Protein AF-0000000086682827 (afdb_homodimer)

Radius of gyration: 21.27 Å; Cα contacts (8 Å, |Δi|>4): 493; chains: 2; bounding box: 61×60×39 Å

pLDDT: mean 93.48, std 8.14, range [39.53, 98.44]

Solvent-accessible surface area (backbone atoms only — not comparable to full-atom values): 19078 Å² total; per-residue (Å²): 112,81,60,56,56,49,46,44,38,52,27,35,36,47,42,22,25,67,62,29,71,85,56,57,40,55,66,51,27,12,57,66,53,72,45,60,84,60,55,42,45,73,77,27,82,40,73,65,52,43,50,51,47,34,54,52,49,51,46,53,54,50,50,53,49,52,40,57,69,39,70,73,46,80,36,57,34,34,60,48,42,16,47,42,52,27,51,50,44,52,34,37,58,52,87,36,27,43,62,42,38,28,52,54,50,48,39,62,44,17,52,72,35,67,83,49,31,62,58,50,50,53,50,47,48,55,53,49,52,54,52,36,52,38,35,42,50,25,48,32,89,50,34,69,63,52,42,56,51,50,52,20,26,50,47,18,50,44,51,50,38,40,24,53,71,53,97,78,71,67,57,33,69,61,40,26,52,51,38,38,59,68,38,58,53,78,132,114,81,61,56,56,50,45,44,38,52,27,38,38,49,41,22,24,66,62,32,70,86,55,58,39,56,64,52,27,12,58,68,52,72,46,59,84,59,55,42,46,73,76,27,84,40,73,65,53,43,51,50,48,35,55,51,49,51,48,51,52,51,50,53,48,52,41,56,71,39,69,75,45,80,35,57,34,34,60,48,42,16,47,43,53,27,52,50,44,51,35,38,60,53,85,37,26,43,62,42,38,28,54,54,50,48,39,60,45,16,52,70,35,68,83,47,30,62,57,48,50,55,51,47,49,55,53,49,54,54,52,36,51,37,35,42,49,26,50,32,90,51,33,70,62,52,42,56,50,51,52,19,25,50,49,18,51,45,50,50,39,41,23,54,71,51,98,79,71,67,57,35,69,61,40,27,52,50,37,35,54,69,39,63,48,76,132

Secondary structure (DSSP, 8-state):
-HHHHHHHHHHHHHHHHHH-GGG--HHHHHHHHT--TTHHHHH-SSHHHHHHHHHHHHHHHHHHHHHHHTTT----SHHHHHHHHHHHHHHHTTTTHHHHHHHHHHHHHHTT-GGGHHHHHHHHHHHHHHHHHHHHHTT-S-HHHHHHHHHHHHHHHHHHHHHS--TT---HHHHHHHHHHHHS---/-HHHHHHHHHHHHHHHHHH-GGG--HHHHHHHHT--TTHHHHH-SSHHHHHHHHHHHHHHHHHHHHHHHTTT----SHHHHHHHHHHHHHHHTTTTHHHHHHHHHHHHHHTT-GGGHHHHHHHHHHHHHHHHHHHHHTT-S-HHHHHHHHHHHHHHHHHHHHHS--TT---HHHHHHHHHHHHS---

Organism: NCBI:txid175570

InterPro domains:
  IPR001647 DNA-binding HTH domain, TetR-type [PF00440] (8-52)
  IPR001647 DNA-binding HTH domain, TetR-type [PS50977] (2-62)
  IPR009057 Homedomain-like superfamily [SSF46689] (3-75)
  IPR041583 Tetracyclin repressor-like, C-terminal, group 31 [PF17940] (77-184)

Sequence (374 aa):
MGNRREELLDAAISLLGDSGVRAVTHRAVDAAAGLPAGSTSNVFRSRDALFDGIVERVAARERAHWDTVSAGTPPTTPAELAWVLARVAHDATRTHRTLTLCRYSMLVEAARRPELRAQLMETGARINTWVMAWLRLAGSTDPERDMHLVANYYTGVVLHELAIPDPAFDPFPRLDALLTALIEERPMGNRREELLDAAISLLGDSGVRAVTHRAVDAAAGLPAGSTSNVFRSRDALFDGIVERVAARERAHWDTVSAGTPPTTPAELAWVLARVAHDATRTHRTLTLCRYSMLVEAARRPELRAQLMETGARINTWVMAWLRLAGSTDPERDMHLVANYYTGVVLHELAIPDPAFDPFPRLDALLTALIEERP

Nearest PDB structures (foldseek):
  8ke8-assembly1_A  TM=6.572E-01  e=8.304E-04  Pseudomonas aeruginosa PAO1
  2id6-assembly1_A-2  TM=6.820E-01  e=1.998E-03  Thermotoga maritima
  5d1r-assembly1_B  TM=6.503E-01  e=4.588E-03  Mycobacterium tuberculosis CDC1551
  2wv1-assembly1_A  TM=6.070E-01  e=5.270E-03  Bacillus cereus
  6ho6-assembly1_A  TM=6.696E-01  e=4.024E-02  Mycobacterium tuberculosis CDC1551

Structure (mmCIF, N/CA/C/O backbone):
data_AF-0000000086682827-model_v1
#
loop_
_entity.id
_entity.type
_entity.pdbx_description
1 polymer 'HTH tetR-type domain-containing protein'
#
loop_
_atom_site.group_PDB
_atom_site.id
_atom_site.type_symbol
_atom_site.label_atom_id
_atom_site.label_alt_id
_atom_site.label_comp_id
_atom_site.label_asym_id
_atom_site.label_entity_id
_atom_site.label_seq_id
_atom_site.pdbx_PDB_ins_code
_atom_site.Cartn_x
_atom_site.Cartn_y
_atom_site.Cartn_z
_atom_site.occupancy
_atom_site.B_iso_or_equiv
_atom_site.auth_seq_id
_atom_site.auth_comp_id
_atom_site.auth_asym_id
_atom_site.auth_atom_id
_atom_site.pdbx_PDB_model_num
ATOM 1 N N . MET A 1 1 ? 32.625 -11.953 -7.969 1 41.88 1 MET A N 1
ATOM 2 C CA . MET A 1 1 ? 31.688 -12.562 -7.039 1 41.88 1 MET A CA 1
ATOM 3 C C . MET A 1 1 ? 30.578 -11.578 -6.664 1 41.88 1 MET A C 1
ATOM 5 O O . MET A 1 1 ? 29.406 -11.938 -6.609 1 41.88 1 MET A O 1
ATOM 9 N N . GLY A 1 2 ? 30.859 -10.188 -6.199 1 58.44 2 GLY A N 1
ATOM 10 C CA . GLY A 1 2 ? 30.016 -9.039 -5.887 1 58.44 2 GLY A CA 1
ATOM 11 C C . GLY A 1 2 ? 29.078 -8.656 -7.02 1 58.44 2 GLY A C 1
ATOM 12 O O . GLY A 1 2 ? 27.891 -8.406 -6.793 1 58.44 2 GLY A O 1
ATOM 13 N N . ASN A 1 3 ? 29.359 -9.141 -8.195 1 86.06 3 ASN A N 1
ATOM 14 C CA . ASN A 1 3 ? 28.688 -8.758 -9.43 1 86.06 3 ASN A CA 1
ATOM 15 C C . ASN A 1 3 ? 27.578 -9.734 -9.797 1 86.06 3 ASN A C 1
ATOM 17 O O . ASN A 1 3 ? 26.453 -9.32 -10.078 1 86.06 3 ASN A O 1
ATOM 21 N N . ARG A 1 4 ? 27.922 -11.117 -9.414 1 92 4 ARG A N 1
ATOM 22 C CA . ARG A 1 4 ? 26.938 -12.133 -9.773 1 92 4 ARG A CA 1
ATOM 23 C C . ARG A 1 4 ? 25.734 -12.086 -8.844 1 92 4 ARG A C 1
ATOM 25 O O . ARG A 1 4 ? 24.594 -12.203 -9.297 1 92 4 ARG A O 1
ATOM 32 N N . ARG A 1 5 ? 26.062 -11.906 -7.578 1 95.75 5 ARG A N 1
ATOM 33 C CA . ARG A 1 5 ? 25.016 -11.828 -6.578 1 95.75 5 ARG A CA 1
ATOM 34 C C . ARG A 1 5 ? 24.047 -10.68 -6.887 1 95.75 5 ARG A C 1
ATOM 36 O O . ARG A 1 5 ? 22.828 -10.859 -6.855 1 95.75 5 ARG A O 1
ATOM 43 N N . GLU A 1 6 ? 24.641 -9.562 -7.195 1 96.25 6 GLU A N 1
ATOM 44 C CA . GLU A 1 6 ? 23.812 -8.391 -7.504 1 96.25 6 GLU A CA 1
ATOM 45 C C . GLU A 1 6 ? 23.031 -8.586 -8.797 1 96.25 6 GLU A C 1
ATOM 47 O O . GLU A 1 6 ? 21.891 -8.156 -8.906 1 96.25 6 GLU A O 1
ATOM 52 N N . GLU A 1 7 ? 23.641 -9.211 -9.711 1 96.81 7 GLU A N 1
ATOM 53 C CA . GLU A 1 7 ? 22.984 -9.508 -10.977 1 96.81 7 GLU A CA 1
ATOM 54 C C . GLU A 1 7 ? 21.75 -10.383 -10.766 1 96.81 7 GLU A C 1
ATOM 56 O O . GLU A 1 7 ? 20.688 -10.133 -11.344 1 96.81 7 GLU A O 1
ATOM 61 N N . LEU A 1 8 ? 21.938 -11.398 -9.984 1 97.81 8 LEU A N 1
ATOM 62 C CA . LEU A 1 8 ? 20.844 -12.312 -9.688 1 97.81 8 LEU A CA 1
ATOM 63 C C . LEU A 1 8 ? 19.734 -11.594 -8.922 1 97.81 8 LEU A C 1
ATOM 65 O O . LEU A 1 8 ? 18.547 -11.766 -9.219 1 97.81 8 LEU A O 1
ATOM 69 N N . LEU A 1 9 ? 20.156 -10.766 -7.992 1 98.19 9 LEU A N 1
ATOM 70 C CA . LEU A 1 9 ? 19.172 -10.039 -7.199 1 98.19 9 LEU A CA 1
ATOM 71 C C . LEU A 1 9 ? 18.438 -9.023 -8.055 1 98.19 9 LEU A C 1
ATOM 73 O O . LEU A 1 9 ? 17.219 -8.828 -7.895 1 98.19 9 LEU A O 1
ATOM 77 N N . ASP A 1 10 ? 19.141 -8.398 -8.961 1 98.06 10 ASP A N 1
ATOM 78 C CA . ASP A 1 10 ? 18.484 -7.438 -9.852 1 98.06 10 ASP A CA 1
ATOM 79 C C . ASP A 1 10 ? 17.5 -8.125 -10.781 1 98.06 10 ASP A C 1
ATOM 81 O O . ASP A 1 10 ? 16.406 -7.598 -11.047 1 98.06 10 ASP A O 1
ATOM 85 N N . ALA A 1 11 ? 17.844 -9.281 -11.242 1 98.19 11 ALA A N 1
ATOM 86 C CA . ALA A 1 11 ? 16.938 -10.078 -12.047 1 98.19 11 ALA A CA 1
ATOM 87 C C . ALA A 1 11 ? 15.711 -10.492 -11.234 1 98.19 11 ALA A C 1
ATOM 89 O O . ALA A 1 11 ? 14.578 -10.453 -11.734 1 98.19 11 ALA A O 1
ATOM 90 N N . ALA A 1 12 ? 15.938 -10.883 -10.016 1 98.38 12 ALA A N 1
ATOM 91 C CA . ALA A 1 12 ? 14.852 -11.297 -9.133 1 98.38 12 ALA A CA 1
ATOM 92 C C . ALA A 1 12 ? 13.906 -10.141 -8.844 1 98.38 12 ALA A C 1
ATOM 94 O O . ALA A 1 12 ? 12.688 -10.312 -8.805 1 98.38 12 ALA A O 1
ATOM 95 N N . ILE A 1 13 ? 14.492 -8.984 -8.656 1 98.19 13 ILE A N 1
ATOM 96 C CA . ILE A 1 13 ? 13.711 -7.781 -8.398 1 98.19 13 ILE A CA 1
ATOM 97 C C . ILE A 1 13 ? 12.828 -7.469 -9.602 1 98.19 13 ILE A C 1
ATOM 99 O O . ILE A 1 13 ? 11.641 -7.156 -9.453 1 98.19 13 ILE A O 1
ATOM 103 N N . SER A 1 14 ? 13.375 -7.598 -10.758 1 97.62 14 SER A N 1
ATOM 104 C CA . SER A 1 14 ? 12.602 -7.367 -11.969 1 97.62 14 SER A CA 1
ATOM 105 C C . SER A 1 14 ? 11.445 -8.352 -12.086 1 97.62 14 SER A C 1
ATOM 107 O O . SER A 1 14 ? 10.312 -7.961 -12.375 1 97.62 14 SER A O 1
ATOM 109 N N . LEU A 1 15 ? 11.727 -9.586 -11.797 1 97 15 LEU A N 1
ATOM 110 C CA . LEU A 1 15 ? 10.711 -10.633 -11.867 1 97 15 LEU A CA 1
ATOM 111 C C . LEU A 1 15 ? 9.609 -10.383 -10.844 1 97 15 LEU A C 1
ATOM 113 O O . LEU A 1 15 ? 8.422 -10.445 -11.172 1 97 15 LEU A O 1
ATOM 117 N N . LEU A 1 16 ? 10.023 -10.117 -9.648 1 96.38 16 LEU A N 1
ATOM 118 C CA . LEU A 1 16 ? 9.078 -9.906 -8.547 1 96.38 16 LEU A CA 1
ATOM 119 C C . LEU A 1 16 ? 8.219 -8.664 -8.797 1 96.38 16 LEU A C 1
ATOM 121 O O . LEU A 1 16 ? 7.008 -8.695 -8.594 1 96.38 16 LEU A O 1
ATOM 125 N N . GLY A 1 17 ? 8.836 -7.594 -9.219 1 96.12 17 GLY A N 1
ATOM 126 C CA . GLY A 1 17 ? 8.117 -6.367 -9.523 1 96.12 17 GLY A CA 1
ATOM 127 C C . GLY A 1 17 ? 7.117 -6.52 -10.656 1 96.12 17 GLY A C 1
ATOM 128 O O . GLY A 1 17 ? 6 -6.012 -10.578 1 96.12 17 GLY A O 1
ATOM 129 N N . ASP A 1 18 ? 7.488 -7.34 -11.648 1 93.94 18 ASP A N 1
ATOM 130 C CA . ASP A 1 18 ? 6.68 -7.465 -12.852 1 93.94 18 ASP A CA 1
ATOM 131 C C . ASP A 1 18 ? 5.586 -8.516 -12.68 1 93.94 18 ASP A C 1
ATOM 133 O O . ASP A 1 18 ? 4.504 -8.398 -13.258 1 93.94 18 ASP A O 1
ATOM 137 N N . SER A 1 19 ? 5.957 -9.516 -11.828 1 92.19 19 SER A N 1
ATOM 138 C CA . SER A 1 19 ? 5.07 -10.672 -11.883 1 92.19 19 SER A CA 1
ATOM 139 C C . SER A 1 19 ? 4.637 -11.102 -10.484 1 92.19 19 SER A C 1
ATOM 141 O O . SER A 1 19 ? 3.803 -12 -10.328 1 92.19 19 SER A O 1
ATOM 143 N N . GLY A 1 20 ? 5.176 -10.5 -9.5 1 91.81 20 GLY A N 1
ATOM 144 C CA . GLY A 1 20 ? 4.766 -10.812 -8.141 1 91.81 20 GLY A CA 1
ATOM 145 C C . GLY A 1 20 ? 5.664 -11.828 -7.469 1 91.81 20 GLY A C 1
ATOM 146 O O . GLY A 1 20 ? 6.562 -12.391 -8.102 1 91.81 20 GLY A O 1
ATOM 147 N N . VAL A 1 21 ? 5.434 -12.133 -6.238 1 90.88 21 VAL A N 1
ATOM 148 C CA . VAL A 1 21 ? 6.297 -12.914 -5.363 1 90.88 21 VAL A CA 1
ATOM 149 C C . VAL A 1 21 ? 6.332 -14.367 -5.832 1 90.88 21 VAL A C 1
ATOM 151 O O . VAL A 1 21 ? 7.387 -15 -5.836 1 90.88 21 VAL A O 1
ATOM 154 N N . ARG A 1 22 ? 5.27 -14.906 -6.262 1 88.25 22 ARG A N 1
ATOM 155 C CA . ARG A 1 22 ? 5.176 -16.312 -6.625 1 88.25 22 ARG A CA 1
ATOM 156 C C . ARG A 1 22 ? 5.957 -16.609 -7.902 1 88.25 22 ARG A C 1
ATOM 158 O O . ARG A 1 22 ? 6.301 -17.766 -8.18 1 88.25 22 ARG A O 1
ATOM 165 N N . ALA A 1 23 ? 6.223 -15.625 -8.602 1 92 23 ALA A N 1
ATOM 166 C CA . ALA A 1 23 ? 6.957 -15.797 -9.852 1 92 23 ALA A CA 1
ATOM 167 C C . ALA A 1 23 ? 8.445 -16 -9.586 1 92 23 ALA A C 1
ATOM 169 O O . ALA A 1 23 ? 9.195 -16.406 -10.484 1 92 23 ALA A O 1
ATOM 170 N N . VAL A 1 24 ? 8.883 -15.734 -8.438 1 95.38 24 VAL A N 1
ATOM 171 C CA . VAL A 1 24 ? 10.305 -15.758 -8.125 1 95.38 24 VAL A CA 1
ATOM 172 C C . VAL A 1 24 ? 10.711 -17.156 -7.676 1 95.38 24 VAL A C 1
ATOM 174 O O . VAL A 1 24 ? 10.414 -17.562 -6.551 1 95.38 24 VAL A O 1
ATOM 177 N N . THR A 1 25 ? 11.273 -17.875 -8.547 1 95.94 25 THR A N 1
ATOM 178 C CA . THR A 1 25 ? 11.93 -19.156 -8.273 1 95.94 25 THR A CA 1
ATOM 179 C C . THR A 1 25 ? 13.383 -19.125 -8.734 1 95.94 25 THR A C 1
ATOM 181 O O . THR A 1 25 ? 13.773 -18.281 -9.531 1 95.94 25 THR A O 1
ATOM 184 N N . HIS A 1 26 ? 14.125 -20.078 -8.156 1 97.5 26 HIS A N 1
ATOM 185 C CA . HIS A 1 26 ? 15.516 -20.141 -8.57 1 97.5 26 HIS A CA 1
ATOM 186 C C . HIS A 1 26 ? 15.633 -20.266 -10.086 1 97.5 26 HIS A C 1
ATOM 188 O O . HIS A 1 26 ? 16.391 -19.547 -10.727 1 97.5 26 HIS A O 1
ATOM 194 N N . ARG A 1 27 ? 14.852 -21.109 -10.656 1 97.31 27 ARG A N 1
ATOM 195 C CA . ARG A 1 27 ? 14.883 -21.359 -12.094 1 97.31 27 ARG A CA 1
ATOM 196 C C . ARG A 1 27 ? 14.469 -20.109 -12.875 1 97.31 27 ARG A C 1
ATOM 198 O O . ARG A 1 27 ? 15.094 -19.781 -13.883 1 97.31 27 ARG A O 1
ATOM 205 N N . ALA A 1 28 ? 13.445 -19.438 -12.461 1 97.62 28 ALA A N 1
ATOM 206 C CA . ALA A 1 28 ? 12.961 -18.234 -13.141 1 97.62 28 ALA A CA 1
ATOM 207 C C . ALA A 1 28 ? 13.992 -17.109 -13.086 1 97.62 28 ALA A C 1
ATOM 209 O O . ALA A 1 28 ? 14.148 -16.359 -14.039 1 97.62 28 ALA A O 1
ATOM 210 N N . VAL A 1 29 ? 14.68 -17 -11.938 1 98.25 29 VAL A N 1
ATOM 211 C CA . VAL A 1 29 ? 15.695 -15.969 -11.781 1 98.25 29 VAL A CA 1
ATOM 212 C C . VAL A 1 29 ? 16.891 -16.266 -12.68 1 98.25 29 VAL A C 1
ATOM 214 O O . VAL A 1 29 ? 17.438 -15.367 -13.328 1 98.25 29 VAL A O 1
ATOM 217 N N . ASP A 1 30 ? 17.281 -17.562 -12.734 1 98.06 30 ASP A N 1
ATOM 218 C CA . ASP A 1 30 ? 18.344 -17.969 -13.656 1 98.06 30 ASP A CA 1
ATOM 219 C C . ASP A 1 30 ? 18.016 -17.516 -15.086 1 98.06 30 ASP A C 1
ATOM 221 O O . ASP A 1 30 ? 18.859 -16.891 -15.742 1 98.06 30 ASP A O 1
ATOM 225 N N . ALA A 1 31 ? 16.875 -17.828 -15.508 1 98.06 31 ALA A N 1
ATOM 226 C CA . ALA A 1 31 ? 16.438 -17.531 -16.875 1 98.06 31 ALA A CA 1
ATOM 227 C C . ALA A 1 31 ? 16.406 -16.016 -17.109 1 98.06 31 ALA A C 1
ATOM 229 O O . ALA A 1 31 ? 16.875 -15.539 -18.141 1 98.06 31 ALA A O 1
ATOM 230 N N . ALA A 1 32 ? 15.898 -15.281 -16.188 1 96.75 32 ALA A N 1
ATOM 231 C CA . ALA A 1 32 ? 15.781 -13.828 -16.312 1 96.75 32 ALA A CA 1
ATOM 232 C C . ALA A 1 32 ? 17.156 -13.172 -16.359 1 96.75 32 ALA A C 1
ATOM 234 O O . ALA A 1 32 ? 17.344 -12.156 -17.031 1 96.75 32 ALA A O 1
ATOM 235 N N . ALA A 1 33 ? 18.078 -13.781 -15.656 1 97.06 33 ALA A N 1
ATOM 236 C CA . ALA A 1 33 ? 19.438 -13.234 -15.594 1 97.06 33 ALA A CA 1
ATOM 237 C C . ALA A 1 33 ? 20.266 -13.688 -16.797 1 97.06 33 ALA A C 1
ATOM 239 O O . ALA A 1 33 ? 21.391 -13.227 -17 1 97.06 33 ALA A O 1
ATOM 240 N N . GLY A 1 34 ? 19.719 -14.617 -17.578 1 97.25 34 GLY A N 1
ATOM 241 C CA . GLY A 1 34 ? 20.469 -15.172 -18.688 1 97.25 34 GLY A CA 1
ATOM 242 C C . GLY A 1 34 ? 21.641 -16.031 -18.25 1 97.25 34 GLY A C 1
ATOM 243 O O . GLY A 1 34 ? 22.688 -16.031 -18.891 1 97.25 34 GLY A O 1
ATOM 244 N N . LEU A 1 35 ? 21.484 -16.672 -17.172 1 96.94 35 LEU A N 1
ATOM 245 C CA . LEU A 1 35 ? 22.531 -17.5 -16.594 1 96.94 35 LEU A CA 1
ATOM 246 C C . LEU A 1 35 ? 22.172 -18.969 -16.656 1 96.94 35 LEU A C 1
ATOM 248 O O . LEU A 1 35 ? 20.984 -19.312 -16.797 1 96.94 35 LEU A O 1
ATOM 252 N N . PRO A 1 36 ? 23.109 -19.828 -16.547 1 96.5 36 PRO A N 1
ATOM 253 C CA . PRO A 1 36 ? 22.828 -21.266 -16.547 1 96.5 36 PRO A CA 1
ATOM 254 C C . PRO A 1 36 ? 21.969 -21.688 -15.359 1 96.5 36 PRO A C 1
ATOM 256 O O . PRO A 1 36 ? 22.031 -21.078 -14.289 1 96.5 36 PRO A O 1
ATOM 259 N N . ALA A 1 37 ? 21.281 -22.766 -15.562 1 96.38 37 ALA A N 1
ATOM 260 C CA . ALA A 1 37 ? 20.469 -23.344 -14.492 1 96.38 37 ALA A CA 1
ATOM 261 C C . ALA A 1 37 ? 21.312 -23.656 -13.266 1 96.38 37 ALA A C 1
ATOM 263 O O . ALA A 1 37 ? 22.438 -24.156 -13.391 1 96.38 37 ALA A O 1
ATOM 264 N N . GLY A 1 38 ? 20.797 -23.281 -12.156 1 96.31 38 GLY A N 1
ATOM 265 C CA . GLY A 1 38 ? 21.484 -23.578 -10.914 1 96.31 38 GLY A CA 1
ATOM 266 C C . GLY A 1 38 ? 22.328 -22.406 -10.406 1 96.31 38 GLY A C 1
ATOM 267 O O . GLY A 1 38 ? 22.844 -22.453 -9.289 1 96.31 38 GLY A O 1
ATOM 268 N N . SER A 1 39 ? 22.453 -21.328 -11.141 1 97 39 SER A N 1
ATOM 269 C CA . SER A 1 39 ? 23.234 -20.156 -10.742 1 97 39 SER A CA 1
ATOM 270 C C . SER A 1 39 ? 22.672 -19.531 -9.477 1 97 39 SER A C 1
ATOM 272 O O . SER A 1 39 ? 23.422 -19.172 -8.562 1 97 39 SER A O 1
ATOM 274 N N . THR A 1 40 ? 21.375 -19.344 -9.391 1 97.81 40 THR A N 1
ATOM 275 C CA . THR A 1 40 ? 20.719 -18.719 -8.242 1 97.81 40 THR A CA 1
ATOM 276 C C . THR A 1 40 ? 20.828 -19.609 -7.012 1 97.81 40 THR A C 1
ATOM 278 O O . THR A 1 40 ? 21.172 -19.125 -5.926 1 97.81 40 THR A O 1
ATOM 281 N N . SER A 1 41 ? 20.641 -20.922 -7.188 1 97.19 41 SER A N 1
ATOM 282 C CA . SER A 1 41 ? 20.656 -21.828 -6.043 1 97.19 41 SER A CA 1
ATOM 283 C C . SER A 1 41 ? 22.078 -21.969 -5.48 1 97.19 41 SER A C 1
ATOM 285 O O . SER A 1 41 ? 22.25 -22.25 -4.297 1 97.19 41 SER A O 1
ATOM 287 N N . ASN A 1 42 ? 23.047 -21.734 -6.285 1 96.81 42 ASN A N 1
ATOM 288 C CA . ASN A 1 42 ? 24.438 -21.766 -5.832 1 96.81 42 ASN A CA 1
ATOM 289 C C . ASN A 1 42 ? 24.734 -20.609 -4.891 1 96.81 42 ASN A C 1
ATOM 291 O O . ASN A 1 42 ? 25.578 -20.719 -4 1 96.81 42 ASN A O 1
ATOM 295 N N . VAL A 1 43 ? 24.078 -19.5 -5.113 1 96.88 43 VAL A N 1
ATOM 296 C CA . VAL A 1 43 ? 24.328 -18.297 -4.324 1 96.88 43 VAL A CA 1
ATOM 297 C C . VAL A 1 43 ? 23.359 -18.234 -3.15 1 96.88 43 VAL A C 1
ATOM 299 O O . VAL A 1 43 ? 23.734 -17.828 -2.047 1 96.88 43 VAL A O 1
ATOM 302 N N . PHE A 1 44 ? 22.109 -18.609 -3.428 1 97.06 44 PHE A N 1
ATOM 303 C CA . PHE A 1 44 ? 21.047 -18.609 -2.436 1 97.06 44 PHE A CA 1
ATOM 304 C C . PHE A 1 44 ? 20.484 -20.016 -2.24 1 97.06 44 PHE A C 1
ATOM 306 O O . PHE A 1 44 ? 19.719 -20.5 -3.07 1 97.06 44 PHE A O 1
ATOM 313 N N . ARG A 1 45 ? 20.672 -20.562 -1.163 1 93.81 45 ARG A N 1
ATOM 314 C CA . ARG A 1 45 ? 20.422 -21.984 -0.932 1 93.81 45 ARG A CA 1
ATOM 315 C C . ARG A 1 45 ? 18.938 -22.266 -0.754 1 93.81 45 ARG A C 1
ATOM 317 O O . ARG A 1 45 ? 18.484 -23.391 -0.924 1 93.81 45 ARG A O 1
ATOM 324 N N . SER A 1 46 ? 18.281 -21.219 -0.331 1 94.44 46 SER A N 1
ATOM 325 C CA . SER A 1 46 ? 16.844 -21.375 -0.139 1 94.44 46 SER A CA 1
ATOM 326 C C . SER A 1 46 ? 16.078 -20.188 -0.707 1 94.44 46 SER A C 1
ATOM 328 O O . SER A 1 46 ? 16.656 -19.125 -0.958 1 94.44 46 SER A O 1
ATOM 330 N N . ARG A 1 47 ? 14.836 -20.375 -0.914 1 92.75 47 ARG A N 1
ATOM 331 C CA . ARG A 1 47 ? 13.984 -19.281 -1.392 1 92.75 47 ARG A CA 1
ATOM 332 C C . ARG A 1 47 ? 13.93 -18.141 -0.381 1 92.75 47 ARG A C 1
ATOM 334 O O . ARG A 1 47 ? 13.898 -16.969 -0.761 1 92.75 47 ARG A O 1
ATOM 341 N N . ASP A 1 48 ? 13.984 -18.5 0.884 1 92.06 48 ASP A N 1
ATOM 342 C CA . ASP A 1 48 ? 13.992 -17.484 1.927 1 92.06 48 ASP A CA 1
ATOM 343 C C . ASP A 1 48 ? 15.258 -16.625 1.854 1 92.06 48 ASP A C 1
ATOM 345 O O . ASP A 1 48 ? 15.203 -15.406 2.004 1 92.06 48 ASP A O 1
ATOM 349 N N . ALA A 1 49 ? 16.328 -17.266 1.641 1 95.19 49 ALA A N 1
ATOM 350 C CA . ALA A 1 49 ? 17.594 -16.547 1.5 1 95.19 49 ALA A CA 1
ATOM 351 C C . ALA A 1 49 ? 17.547 -15.609 0.296 1 95.19 49 ALA A C 1
ATOM 353 O O . ALA A 1 49 ? 18.109 -14.508 0.344 1 95.19 49 ALA A O 1
ATOM 354 N N . LEU A 1 50 ? 16.984 -16.109 -0.77 1 96.62 50 LEU A N 1
ATOM 355 C CA . LEU A 1 50 ? 16.828 -15.281 -1.96 1 96.62 50 LEU A CA 1
ATOM 356 C C . LEU A 1 50 ? 15.977 -14.047 -1.652 1 96.62 50 LEU A C 1
ATOM 358 O O . LEU A 1 50 ? 16.359 -12.922 -2.004 1 96.62 50 LEU A O 1
ATOM 362 N N . PHE A 1 51 ? 14.875 -14.188 -0.956 1 95.25 51 PHE A N 1
ATOM 363 C CA . PHE A 1 51 ? 13.984 -13.086 -0.625 1 95.25 51 PHE A CA 1
ATOM 364 C C . PHE A 1 51 ? 14.664 -12.102 0.323 1 95.25 51 PHE A C 1
ATOM 366 O O . PHE A 1 51 ? 14.5 -10.891 0.188 1 95.25 51 PHE A O 1
ATOM 373 N N . ASP A 1 52 ? 15.453 -12.641 1.268 1 94.56 52 ASP A N 1
ATOM 374 C CA . ASP A 1 52 ? 16.234 -11.773 2.139 1 94.56 52 ASP A CA 1
ATOM 375 C C . ASP A 1 52 ? 17.188 -10.891 1.326 1 94.56 52 ASP A C 1
ATOM 377 O O . ASP A 1 52 ? 17.312 -9.695 1.593 1 94.56 52 ASP A O 1
ATOM 381 N N . GLY A 1 53 ? 17.766 -11.531 0.368 1 96.12 53 GLY A N 1
ATOM 382 C CA . GLY A 1 53 ? 18.641 -10.781 -0.522 1 96.12 53 GLY A CA 1
ATOM 383 C C . GLY A 1 53 ? 17.906 -9.727 -1.321 1 96.12 53 GLY A C 1
ATOM 384 O O . GLY A 1 53 ? 18.422 -8.617 -1.512 1 96.12 53 GLY A O 1
ATOM 385 N N . ILE A 1 54 ? 16.734 -10.031 -1.801 1 97.38 54 ILE A N 1
ATOM 386 C CA . ILE A 1 54 ? 15.922 -9.094 -2.57 1 97.38 54 ILE A CA 1
ATOM 387 C C . ILE A 1 54 ? 15.578 -7.883 -1.708 1 97.38 54 ILE A C 1
ATOM 389 O O . ILE A 1 54 ? 15.742 -6.742 -2.139 1 97.38 54 ILE A O 1
ATOM 393 N N . VAL A 1 55 ? 15.102 -8.125 -0.452 1 96 55 VAL A N 1
ATOM 394 C CA . VAL A 1 55 ? 14.711 -7.051 0.453 1 96 55 VAL A CA 1
ATOM 395 C C . VAL A 1 55 ? 15.891 -6.113 0.684 1 96 55 VAL A C 1
ATOM 397 O O . VAL A 1 55 ? 15.75 -4.891 0.604 1 96 55 VAL A O 1
ATOM 400 N N . GLU A 1 56 ? 17.031 -6.656 0.888 1 95.75 56 GLU A N 1
ATOM 401 C CA . GLU A 1 56 ? 18.25 -5.867 1.121 1 95.75 56 GLU A CA 1
ATOM 402 C C . GLU A 1 56 ? 18.625 -5.062 -0.118 1 95.75 56 GLU A C 1
ATOM 404 O O . GLU A 1 56 ? 18.984 -3.887 -0.015 1 95.75 56 GLU A O 1
ATOM 409 N N . ARG A 1 57 ? 18.609 -5.715 -1.243 1 97.06 57 ARG A N 1
ATOM 410 C CA . ARG A 1 57 ? 18.984 -5.055 -2.49 1 97.06 57 ARG A CA 1
ATOM 411 C C . ARG A 1 57 ? 18 -3.943 -2.84 1 97.06 57 ARG A C 1
ATOM 413 O O . ARG A 1 57 ? 18.406 -2.889 -3.34 1 97.06 57 ARG A O 1
ATOM 420 N N . VAL A 1 58 ? 16.734 -4.145 -2.631 1 96.81 58 VAL A N 1
ATOM 421 C CA . VAL A 1 58 ? 15.727 -3.113 -2.859 1 96.81 58 VAL A CA 1
ATOM 422 C C . VAL A 1 58 ? 16.031 -1.894 -1.993 1 96.81 58 VAL A C 1
ATOM 424 O O . VAL A 1 58 ? 16.078 -0.766 -2.49 1 96.81 58 VAL A O 1
ATOM 427 N N . ALA A 1 59 ? 16.281 -2.117 -0.692 1 94.5 59 ALA A N 1
ATOM 428 C CA . ALA A 1 59 ? 16.594 -1.027 0.229 1 94.5 59 ALA A CA 1
ATOM 429 C C . ALA A 1 59 ? 17.844 -0.271 -0.215 1 94.5 59 ALA A C 1
ATOM 431 O O . ALA A 1 59 ? 17.875 0.96 -0.166 1 94.5 59 ALA A O 1
ATOM 432 N N . ALA A 1 60 ? 18.828 -1.001 -0.652 1 94.62 60 ALA A N 1
ATOM 433 C CA . ALA A 1 60 ? 20.078 -0.388 -1.094 1 94.62 60 ALA A CA 1
ATOM 434 C C . ALA A 1 60 ? 19.859 0.474 -2.334 1 94.62 60 ALA A C 1
ATOM 436 O O . ALA A 1 60 ? 20.406 1.575 -2.436 1 94.62 60 ALA A O 1
ATOM 437 N N . ARG A 1 61 ? 19.125 -0.007 -3.246 1 95.5 61 ARG A N 1
ATOM 438 C CA . ARG A 1 61 ? 18.859 0.727 -4.477 1 95.5 61 ARG A CA 1
ATOM 439 C C . ARG A 1 61 ? 18 1.957 -4.211 1 95.5 61 ARG A C 1
ATOM 441 O O . ARG A 1 61 ? 18.188 3.006 -4.824 1 95.5 61 ARG A O 1
ATOM 448 N N . GLU A 1 62 ? 17.016 1.838 -3.32 1 93.25 62 GLU A N 1
ATOM 449 C CA . GLU A 1 62 ? 16.188 2.984 -2.934 1 93.25 62 GLU A CA 1
ATOM 450 C C . GLU A 1 62 ? 17.047 4.074 -2.287 1 93.25 62 GLU A C 1
ATOM 452 O O . GLU A 1 62 ? 16.922 5.254 -2.627 1 93.25 62 GLU A O 1
ATOM 457 N N . ARG A 1 63 ? 17.875 3.662 -1.387 1 90.31 63 ARG A N 1
ATOM 458 C CA . ARG A 1 63 ? 18.75 4.613 -0.724 1 90.31 63 ARG A CA 1
ATOM 459 C C . ARG A 1 63 ? 19.656 5.316 -1.733 1 90.31 63 ARG A C 1
ATOM 461 O O . ARG A 1 63 ? 19.844 6.535 -1.67 1 90.31 63 ARG A O 1
ATOM 468 N N . ALA A 1 64 ? 20.234 4.574 -2.619 1 92.81 64 ALA A N 1
ATOM 469 C CA . ALA A 1 64 ? 21.109 5.145 -3.645 1 92.81 64 ALA A CA 1
ATOM 470 C C . ALA A 1 64 ? 20.344 6.156 -4.5 1 92.81 64 ALA A C 1
ATOM 472 O O . ALA A 1 64 ? 20.906 7.195 -4.871 1 92.81 64 ALA A O 1
ATOM 473 N N . HIS A 1 65 ? 19.141 5.852 -4.797 1 92.94 65 HIS A N 1
ATOM 474 C CA . HIS A 1 65 ? 18.312 6.762 -5.59 1 92.94 65 HIS A CA 1
ATOM 475 C C . HIS A 1 65 ? 18.016 8.039 -4.824 1 92.94 65 HIS A C 1
ATOM 477 O O . HIS A 1 65 ? 18.078 9.141 -5.391 1 92.94 65 HIS A O 1
ATOM 483 N N . TRP A 1 66 ? 17.688 7.914 -3.551 1 89.19 66 TRP A N 1
ATOM 484 C CA . TRP A 1 66 ? 17.422 9.086 -2.727 1 89.19 66 TRP A CA 1
ATOM 485 C C . TRP A 1 66 ? 18.656 9.984 -2.654 1 89.19 66 TRP A C 1
ATOM 487 O O . TRP A 1 66 ? 18.547 11.211 -2.725 1 89.19 66 TRP A O 1
ATOM 497 N N . ASP A 1 67 ? 19.797 9.406 -2.547 1 88.88 67 ASP A N 1
ATOM 498 C CA . ASP A 1 67 ? 21.047 10.148 -2.514 1 88.88 67 ASP A CA 1
ATOM 499 C C . ASP A 1 67 ? 21.281 10.891 -3.826 1 88.88 67 ASP A C 1
ATOM 501 O O . ASP A 1 67 ? 21.75 12.031 -3.828 1 88.88 67 ASP A O 1
ATOM 505 N N . THR A 1 68 ? 20.969 10.266 -4.871 1 93 68 THR A N 1
ATOM 506 C CA . THR A 1 68 ? 21.125 10.867 -6.188 1 93 68 THR A CA 1
ATOM 507 C C . THR A 1 68 ? 20.203 12.07 -6.352 1 93 68 THR A C 1
ATOM 509 O O . THR A 1 68 ? 20.625 13.133 -6.809 1 93 68 THR A O 1
ATOM 512 N N . VAL A 1 69 ? 18.953 11.914 -5.949 1 92.62 69 VAL A N 1
ATOM 513 C CA . VAL A 1 69 ? 17.953 12.961 -6.117 1 92.62 69 VAL A CA 1
ATOM 514 C C . VAL A 1 69 ? 18.312 14.172 -5.262 1 92.62 69 VAL A C 1
ATOM 516 O O . VAL A 1 69 ? 18.109 15.312 -5.68 1 92.62 69 VAL A O 1
ATOM 519 N N . SER A 1 70 ? 18.859 13.969 -4.066 1 89.38 70 SER A N 1
ATOM 520 C CA . SER A 1 70 ? 19.219 15.062 -3.166 1 89.38 70 SER A CA 1
ATOM 521 C C . SER A 1 70 ? 20.578 15.641 -3.518 1 89.38 70 SER A C 1
ATOM 523 O O . SER A 1 70 ? 21.078 16.547 -2.834 1 89.38 70 SER A O 1
ATOM 525 N N . ALA A 1 71 ? 21.219 15.18 -4.602 1 88.31 71 ALA A N 1
ATOM 526 C CA . ALA A 1 71 ? 22.547 15.602 -5.039 1 88.31 71 ALA A CA 1
ATOM 527 C C . ALA A 1 71 ? 23.562 15.438 -3.918 1 88.31 71 ALA A C 1
ATOM 529 O O . ALA A 1 71 ? 24.453 16.266 -3.762 1 88.31 71 ALA A O 1
ATOM 530 N N . GLY A 1 72 ? 23.266 14.57 -3.176 1 81.69 72 GLY A N 1
ATOM 531 C CA . GLY A 1 72 ? 24.188 14.273 -2.096 1 81.69 72 GLY A CA 1
ATOM 532 C C . GLY A 1 72 ? 24.094 15.266 -0.949 1 81.69 72 GLY A C 1
ATOM 533 O O . GLY A 1 72 ? 24.891 15.195 -0.004 1 81.69 72 GLY A O 1
ATOM 534 N N . THR A 1 73 ? 23.188 16.266 -0.997 1 86.31 73 THR A N 1
ATOM 535 C CA . THR A 1 73 ? 23 17.234 0.075 1 86.31 73 THR A CA 1
ATOM 536 C C . THR A 1 73 ? 21.609 17.078 0.707 1 86.31 73 THR A C 1
ATOM 538 O O . THR A 1 73 ? 20.594 17.141 0.013 1 86.31 73 THR A O 1
ATOM 541 N N . PRO A 1 74 ? 21.672 16.953 2.021 1 90.19 74 PRO A N 1
ATOM 542 C CA . PRO A 1 74 ? 20.375 16.797 2.689 1 90.19 74 PRO A CA 1
ATOM 543 C C . PRO A 1 74 ? 19.516 18.062 2.617 1 90.19 74 PRO A C 1
ATOM 545 O O . PRO A 1 74 ? 20.047 19.172 2.678 1 90.19 74 PRO A O 1
ATOM 548 N N . PRO A 1 75 ? 18.188 17.875 2.408 1 94.19 75 PRO A N 1
ATOM 549 C CA . PRO A 1 75 ? 17.297 19.047 2.479 1 94.19 75 PRO A CA 1
ATOM 550 C C . PRO A 1 75 ? 17.297 19.703 3.859 1 94.19 75 PRO A C 1
ATOM 552 O O . PRO A 1 75 ? 17.344 19 4.875 1 94.19 75 PRO A O 1
ATOM 555 N N . THR A 1 76 ? 17.234 21.031 3.893 1 95.38 76 THR A N 1
ATOM 556 C CA . THR A 1 76 ? 17.328 21.75 5.168 1 95.38 76 THR A CA 1
ATOM 557 C C . THR A 1 76 ? 16.078 22.578 5.41 1 95.38 76 THR A C 1
ATOM 559 O O . THR A 1 76 ? 15.969 23.266 6.422 1 95.38 76 THR A O 1
ATOM 562 N N . THR A 1 77 ? 15.141 22.578 4.496 1 95.69 77 THR A N 1
ATOM 563 C CA . THR A 1 77 ? 13.852 23.25 4.648 1 95.69 77 THR A CA 1
ATOM 564 C C . THR A 1 77 ? 12.703 22.312 4.289 1 95.69 77 THR A C 1
ATOM 566 O O . THR A 1 77 ? 12.898 21.328 3.572 1 95.69 77 THR A O 1
ATOM 569 N N . PRO A 1 78 ? 11.523 22.609 4.773 1 96.12 78 PRO A N 1
ATOM 570 C CA . PRO A 1 78 ? 10.367 21.797 4.391 1 96.12 78 PRO A CA 1
ATOM 571 C C . PRO A 1 78 ? 10.164 21.734 2.879 1 96.12 78 PRO A C 1
ATOM 573 O O . PRO A 1 78 ? 9.859 20.672 2.334 1 96.12 78 PRO A O 1
ATOM 576 N N . ALA A 1 79 ? 10.414 22.859 2.207 1 96.44 79 ALA A N 1
ATOM 577 C CA . ALA A 1 79 ? 10.227 22.906 0.76 1 96.44 79 ALA A CA 1
ATOM 578 C C . ALA A 1 79 ? 11.242 22.031 0.036 1 96.44 79 ALA A C 1
ATOM 580 O O . ALA A 1 79 ? 10.906 21.359 -0.942 1 96.44 79 ALA A O 1
ATOM 581 N N . GLU A 1 80 ? 12.461 22.062 0.515 1 96.12 80 GLU A N 1
ATOM 582 C CA . GLU A 1 80 ? 13.492 21.219 -0.075 1 96.12 80 GLU A CA 1
ATOM 583 C C . GLU A 1 80 ? 13.195 19.734 0.142 1 96.12 80 GLU A C 1
ATOM 585 O O . GLU A 1 80 ? 13.359 18.922 -0.769 1 96.12 80 GLU A O 1
ATOM 590 N N . LEU A 1 81 ? 12.789 19.406 1.336 1 96.25 81 LEU A N 1
ATOM 591 C CA . LEU A 1 81 ? 12.422 18.016 1.643 1 96.25 81 LEU A CA 1
ATOM 592 C C . LEU A 1 81 ? 11.242 17.562 0.786 1 96.25 81 LEU A C 1
ATOM 594 O O . LEU A 1 81 ? 11.258 16.469 0.24 1 96.25 81 LEU A O 1
ATOM 598 N N . ALA A 1 82 ? 10.25 18.469 0.615 1 97.12 82 ALA A N 1
ATOM 599 C CA . ALA A 1 82 ? 9.094 18.172 -0.229 1 97.12 82 ALA A CA 1
ATOM 600 C C . ALA A 1 82 ? 9.523 17.922 -1.674 1 97.12 82 ALA A C 1
ATOM 602 O O . ALA A 1 82 ? 9 17.031 -2.338 1 97.12 82 ALA A O 1
ATOM 603 N N . TRP A 1 83 ? 10.43 18.719 -2.127 1 96.88 83 TRP A N 1
ATOM 604 C CA . TRP A 1 83 ? 10.914 18.578 -3.496 1 96.88 83 TRP A CA 1
ATOM 605 C C . TRP A 1 83 ? 11.586 17.219 -3.705 1 96.88 83 TRP A C 1
ATOM 607 O O . TRP A 1 83 ? 11.32 16.531 -4.691 1 96.88 83 TRP A O 1
ATOM 617 N N . VAL A 1 84 ? 12.43 16.828 -2.803 1 95.88 84 VAL A N 1
ATOM 618 C CA . VAL A 1 84 ? 13.125 15.555 -2.896 1 95.88 84 VAL A CA 1
ATOM 619 C C . VAL A 1 84 ? 12.109 14.414 -2.869 1 95.88 84 VAL A C 1
ATOM 621 O O . VAL A 1 84 ? 12.148 13.516 -3.719 1 95.88 84 VAL A O 1
ATOM 624 N N . LEU A 1 85 ? 11.195 14.453 -1.924 1 96.5 85 LEU A N 1
ATOM 625 C CA . LEU A 1 85 ? 10.195 13.398 -1.798 1 96.5 85 LEU A CA 1
ATOM 626 C C . LEU A 1 85 ? 9.328 13.32 -3.053 1 96.5 85 LEU A C 1
ATOM 628 O O . LEU A 1 85 ? 8.992 12.227 -3.506 1 96.5 85 LEU A O 1
ATOM 632 N N . ALA A 1 86 ? 8.977 14.477 -3.607 1 97.88 86 ALA A N 1
ATOM 633 C CA . ALA A 1 86 ? 8.148 14.516 -4.812 1 97.88 86 ALA A CA 1
ATOM 634 C C . ALA A 1 86 ? 8.891 13.906 -6 1 97.88 86 ALA A C 1
ATOM 636 O O . ALA A 1 86 ? 8.305 13.156 -6.785 1 97.88 86 ALA A O 1
ATOM 637 N N . ARG A 1 87 ? 10.148 14.203 -6.117 1 97.19 87 ARG A N 1
ATOM 638 C CA . ARG A 1 87 ? 10.961 13.664 -7.207 1 97.19 87 ARG A CA 1
ATOM 639 C C . ARG A 1 87 ? 11.125 12.148 -7.07 1 97.19 87 ARG A C 1
ATOM 641 O O . ARG A 1 87 ? 11.047 11.422 -8.055 1 97.19 87 ARG A O 1
ATOM 648 N N . VAL A 1 88 ? 11.367 11.742 -5.906 1 96.25 88 VAL A N 1
ATOM 649 C CA . VAL A 1 88 ? 11.508 10.312 -5.656 1 96.25 88 VAL A CA 1
ATOM 650 C C . VAL A 1 88 ? 10.188 9.602 -5.938 1 96.25 88 VAL A C 1
ATOM 652 O O . VAL A 1 88 ? 10.164 8.516 -6.523 1 96.25 88 VAL A O 1
ATOM 655 N N . ALA A 1 89 ? 9.078 10.203 -5.512 1 97.69 89 ALA A N 1
ATOM 656 C CA . ALA A 1 89 ? 7.766 9.617 -5.789 1 97.69 89 ALA A CA 1
ATOM 657 C C . ALA A 1 89 ? 7.512 9.531 -7.293 1 97.69 89 ALA A C 1
ATOM 659 O O . ALA A 1 89 ? 6.969 8.539 -7.777 1 97.69 89 ALA A O 1
ATOM 660 N N . HIS A 1 90 ? 7.848 10.562 -7.938 1 97.38 90 HIS A N 1
ATOM 661 C CA . HIS A 1 90 ? 7.711 10.57 -9.391 1 97.38 90 HIS A CA 1
ATOM 662 C C . HIS A 1 90 ? 8.508 9.438 -10.023 1 97.38 90 HIS A C 1
ATOM 664 O O . HIS A 1 90 ? 7.961 8.664 -10.82 1 97.38 90 HIS A O 1
ATOM 670 N N . ASP A 1 91 ? 9.75 9.258 -9.672 1 97.38 91 ASP A N 1
ATOM 671 C CA . ASP A 1 91 ? 10.602 8.203 -10.211 1 97.38 91 ASP A CA 1
ATOM 672 C C . ASP A 1 91 ? 10.109 6.82 -9.773 1 97.38 91 ASP A C 1
ATOM 674 O O . ASP A 1 91 ? 10.203 5.855 -10.539 1 97.38 91 ASP A O 1
ATOM 678 N N . ALA A 1 92 ? 9.641 6.758 -8.516 1 97.44 92 ALA A N 1
ATOM 679 C CA . ALA A 1 92 ? 9.156 5.504 -7.949 1 97.44 92 ALA A CA 1
ATOM 680 C C . ALA A 1 92 ? 7.98 4.953 -8.75 1 97.44 92 ALA A C 1
ATOM 682 O O . ALA A 1 92 ? 7.758 3.74 -8.781 1 97.44 92 ALA A O 1
ATOM 683 N N . THR A 1 93 ? 7.203 5.844 -9.43 1 97.88 93 THR A N 1
ATOM 684 C CA . THR A 1 93 ? 5.996 5.418 -10.125 1 97.88 93 THR A CA 1
ATOM 685 C C . THR A 1 93 ? 6.227 5.383 -11.633 1 97.88 93 THR A C 1
ATOM 687 O O . THR A 1 93 ? 5.309 5.082 -12.398 1 97.88 93 THR A O 1
ATOM 690 N N . ARG A 1 94 ? 7.398 5.738 -12.102 1 95.69 94 ARG A N 1
ATOM 691 C CA . ARG A 1 94 ? 7.75 5.762 -13.516 1 95.69 94 ARG A CA 1
ATOM 692 C C . ARG A 1 94 ? 9.031 4.98 -13.773 1 95.69 94 ARG A C 1
ATOM 694 O O . ARG A 1 94 ? 9.016 3.748 -13.812 1 95.69 94 ARG A O 1
ATOM 701 N N . THR A 1 95 ? 10.227 5.594 -13.664 1 96 95 THR A N 1
ATOM 702 C CA . THR A 1 95 ? 11.5 5.008 -14.062 1 96 95 THR A CA 1
ATOM 703 C C . THR A 1 95 ? 11.898 3.885 -13.109 1 96 95 THR A C 1
ATOM 705 O O . THR A 1 95 ? 12.562 2.926 -13.508 1 96 95 THR A O 1
ATOM 708 N N . HIS A 1 96 ? 11.5 3.939 -11.844 1 97.12 96 HIS A N 1
ATOM 709 C CA . HIS A 1 96 ? 11.844 2.926 -10.852 1 97.12 96 HIS A CA 1
ATOM 710 C C . HIS A 1 96 ? 10.625 2.105 -10.461 1 97.12 96 HIS A C 1
ATOM 712 O O . HIS A 1 96 ? 10.578 1.531 -9.367 1 97.12 96 HIS A O 1
ATOM 718 N N . ARG A 1 97 ? 9.672 2.104 -11.328 1 96.62 97 ARG A N 1
ATOM 719 C CA . ARG A 1 97 ? 8.367 1.501 -11.055 1 96.62 97 ARG A CA 1
ATOM 720 C C . ARG A 1 97 ? 8.516 0.036 -10.664 1 96.62 97 ARG A C 1
ATOM 722 O O . ARG A 1 97 ? 7.855 -0.43 -9.734 1 96.62 97 ARG A O 1
ATOM 729 N N . THR A 1 98 ? 9.367 -0.703 -11.328 1 96.88 98 THR A N 1
ATOM 730 C CA . THR A 1 98 ? 9.539 -2.125 -11.047 1 96.88 98 THR A CA 1
ATOM 731 C C . THR A 1 98 ? 10.125 -2.338 -9.656 1 96.88 98 THR A C 1
ATOM 733 O O . THR A 1 98 ? 9.672 -3.219 -8.922 1 96.88 98 THR A O 1
ATOM 736 N N . LEU A 1 99 ? 11.086 -1.554 -9.297 1 97.75 99 LEU A N 1
ATOM 737 C CA . LEU A 1 99 ? 11.672 -1.606 -7.961 1 97.75 99 LEU A CA 1
ATOM 738 C C . LEU A 1 99 ? 10.625 -1.312 -6.891 1 97.75 99 LEU A C 1
ATOM 740 O O . LEU A 1 99 ? 10.562 -2.008 -5.875 1 97.75 99 LEU A O 1
ATOM 744 N N . THR A 1 100 ? 9.812 -0.308 -7.172 1 97.94 100 THR A N 1
ATOM 745 C CA . THR A 1 100 ? 8.781 0.113 -6.23 1 97.94 100 THR A CA 1
ATO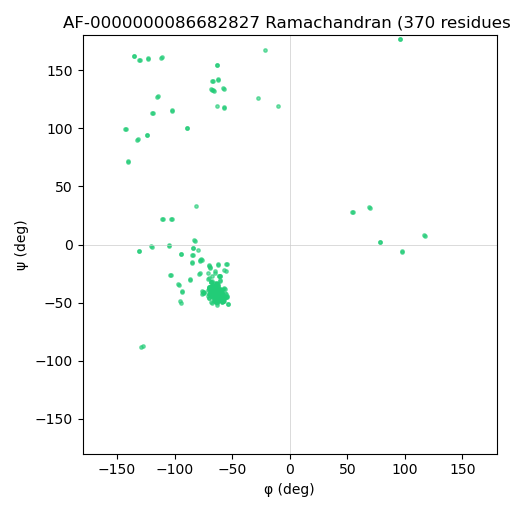M 746 C C . THR A 1 100 ? 7.703 -0.961 -6.086 1 97.94 100 THR A C 1
ATOM 748 O O . THR A 1 100 ? 7.258 -1.257 -4.977 1 97.94 100 THR A O 1
ATOM 751 N N . LEU A 1 101 ? 7.348 -1.552 -7.164 1 97.69 101 LEU A N 1
ATOM 752 C CA . LEU A 1 101 ? 6.363 -2.631 -7.129 1 97.69 101 LEU A CA 1
ATOM 753 C C . LEU A 1 101 ? 6.902 -3.828 -6.352 1 97.69 101 LEU A C 1
ATOM 755 O O . LEU A 1 101 ? 6.148 -4.504 -5.645 1 97.69 101 LEU A O 1
ATOM 759 N N . CYS A 1 102 ? 8.156 -4.102 -6.523 1 97.5 102 CYS A N 1
ATOM 760 C CA . CYS A 1 102 ? 8.781 -5.148 -5.719 1 97.5 102 CYS A CA 1
ATOM 761 C C . CYS A 1 102 ? 8.633 -4.859 -4.23 1 97.5 102 CYS A C 1
ATOM 763 O O . CYS A 1 102 ? 8.203 -5.723 -3.465 1 97.5 102 CYS A O 1
ATOM 765 N N . ARG A 1 103 ? 8.914 -3.65 -3.844 1 96.19 103 ARG A N 1
ATOM 766 C CA . ARG A 1 103 ? 8.797 -3.227 -2.453 1 96.19 103 ARG A CA 1
ATOM 767 C C . ARG A 1 103 ? 7.371 -3.418 -1.939 1 96.19 103 ARG A C 1
ATOM 769 O O . ARG A 1 103 ? 7.16 -4.027 -0.888 1 96.19 103 ARG A O 1
ATOM 776 N N . TYR A 1 104 ? 6.383 -2.982 -2.635 1 97 104 TYR A N 1
ATOM 777 C CA . TYR A 1 104 ? 4.992 -3.047 -2.199 1 97 104 TYR A CA 1
ATOM 778 C C . TYR A 1 104 ? 4.484 -4.484 -2.201 1 97 104 TYR A C 1
ATOM 780 O O . TYR A 1 104 ? 3.721 -4.883 -1.319 1 97 104 TYR A O 1
ATOM 788 N N . SER A 1 105 ? 4.941 -5.273 -3.215 1 96.25 105 SER A N 1
ATOM 789 C CA . SER A 1 105 ? 4.598 -6.691 -3.232 1 96.25 105 SER A CA 1
ATOM 790 C C . SER A 1 105 ? 5.129 -7.406 -1.993 1 96.25 105 SER A C 1
ATOM 792 O O . SER A 1 105 ? 4.438 -8.242 -1.405 1 96.25 105 SER A O 1
ATOM 794 N N . MET A 1 106 ? 6.305 -7.035 -1.613 1 95 106 MET A N 1
ATOM 795 C CA . MET A 1 106 ? 6.91 -7.668 -0.446 1 95 106 MET A CA 1
ATOM 796 C C . MET A 1 106 ? 6.199 -7.242 0.834 1 95 106 MET A C 1
ATOM 798 O O . MET A 1 106 ? 6.059 -8.039 1.765 1 95 106 MET A O 1
ATOM 802 N N . LEU A 1 107 ? 5.773 -5.988 0.921 1 95.5 107 LEU A N 1
ATOM 803 C CA . LEU A 1 107 ? 5.035 -5.512 2.084 1 95.5 107 LEU A CA 1
ATOM 804 C C . LEU A 1 107 ? 3.721 -6.273 2.244 1 95.5 107 LEU A C 1
ATOM 806 O O . LEU A 1 107 ? 3.395 -6.73 3.342 1 95.5 107 LEU A O 1
ATOM 810 N N . VAL A 1 108 ? 2.992 -6.445 1.177 1 96.19 108 VAL A N 1
ATOM 811 C CA . VAL A 1 108 ? 1.74 -7.195 1.22 1 96.19 108 VAL A CA 1
ATOM 812 C C . VAL A 1 108 ? 2.02 -8.656 1.571 1 96.19 108 VAL A C 1
ATOM 814 O O . VAL A 1 108 ? 1.324 -9.242 2.4 1 96.19 108 VAL A O 1
ATOM 817 N N . GLU A 1 109 ? 3.109 -9.195 1.003 1 93.38 109 GLU A N 1
ATOM 818 C CA . GLU A 1 109 ? 3.453 -10.594 1.226 1 93.38 109 GLU A CA 1
ATOM 819 C C . GLU A 1 109 ? 3.881 -10.836 2.67 1 93.38 109 GLU A C 1
ATOM 821 O O . GLU A 1 109 ? 3.674 -11.922 3.211 1 93.38 109 GLU A O 1
ATOM 826 N N . ALA A 1 110 ? 4.492 -9.875 3.275 1 93.88 110 ALA A N 1
ATOM 827 C CA . ALA A 1 110 ? 4.949 -10.008 4.656 1 93.88 110 ALA A CA 1
ATOM 828 C C . ALA A 1 110 ? 3.771 -10.242 5.602 1 93.88 110 ALA A C 1
ATOM 830 O O . ALA A 1 110 ? 3.932 -10.852 6.66 1 93.88 110 ALA A O 1
ATOM 831 N N . ALA A 1 111 ? 2.605 -9.766 5.223 1 92.75 111 ALA A N 1
ATOM 832 C CA . ALA A 1 111 ? 1.398 -10 6.008 1 92.75 111 ALA A CA 1
ATOM 833 C C . ALA A 1 111 ? 1.05 -11.492 6.039 1 92.75 111 ALA A C 1
ATOM 835 O O . ALA A 1 111 ? 0.391 -11.961 6.969 1 92.75 111 ALA A O 1
ATOM 836 N N . ARG A 1 112 ? 1.482 -12.273 5.062 1 90.94 112 ARG A N 1
ATOM 837 C CA . ARG A 1 112 ? 1.157 -13.688 4.93 1 90.94 112 ARG A CA 1
ATOM 838 C C . ARG A 1 112 ? 2.326 -14.562 5.371 1 90.94 112 ARG A C 1
ATOM 840 O O . ARG A 1 112 ? 2.131 -15.719 5.758 1 90.94 112 ARG A O 1
ATOM 847 N N . ARG A 1 113 ? 3.469 -13.953 5.234 1 90.44 113 ARG A N 1
ATOM 848 C CA . ARG A 1 113 ? 4.703 -14.703 5.469 1 90.44 113 ARG A CA 1
ATOM 849 C C . ARG A 1 113 ? 5.559 -14.023 6.531 1 90.44 113 ARG A C 1
ATOM 851 O O . ARG A 1 113 ? 6.449 -13.234 6.207 1 90.44 113 ARG A O 1
ATOM 858 N N . PRO A 1 114 ? 5.43 -14.438 7.762 1 90.25 114 PRO A N 1
ATOM 859 C CA . PRO A 1 114 ? 6.125 -13.758 8.852 1 90.25 114 PRO A CA 1
ATOM 860 C C . PRO A 1 114 ? 7.645 -13.812 8.719 1 90.25 114 PRO A C 1
ATOM 862 O O . PRO A 1 114 ? 8.352 -12.977 9.273 1 90.25 114 PRO A O 1
ATOM 865 N N . GLU A 1 115 ? 8.156 -14.727 7.887 1 89.19 115 GLU A N 1
ATOM 866 C CA . GLU A 1 115 ? 9.594 -14.891 7.723 1 89.19 115 GLU A CA 1
ATOM 867 C C . GLU A 1 115 ? 10.219 -13.688 7.012 1 89.19 115 GLU A C 1
ATOM 869 O O . GLU A 1 115 ? 11.414 -13.438 7.141 1 89.19 115 GLU A O 1
ATOM 874 N N . LEU A 1 116 ? 9.383 -12.922 6.32 1 90.38 116 LEU A N 1
ATOM 875 C CA . LEU A 1 116 ? 9.867 -11.758 5.594 1 90.38 116 LEU A CA 1
ATOM 876 C C . LEU A 1 116 ? 9.953 -10.539 6.508 1 90.38 116 LEU A C 1
ATOM 878 O O . LEU A 1 116 ? 10.609 -9.555 6.176 1 90.38 116 LEU A O 1
ATOM 882 N N . ARG A 1 117 ? 9.32 -10.602 7.68 1 93.38 117 ARG A N 1
ATOM 883 C CA . ARG A 1 117 ? 9.078 -9.422 8.5 1 93.38 117 ARG A CA 1
ATOM 884 C C . ARG A 1 117 ? 10.383 -8.914 9.117 1 93.38 117 ARG A C 1
ATOM 886 O O . ARG A 1 117 ? 10.633 -7.703 9.141 1 93.38 117 ARG A O 1
ATOM 893 N N . ALA A 1 118 ? 11.141 -9.82 9.484 1 92.44 118 ALA A N 1
ATOM 894 C CA . ALA A 1 118 ? 12.367 -9.422 10.172 1 92.44 118 ALA A CA 1
ATOM 895 C C . ALA A 1 118 ? 13.258 -8.594 9.25 1 92.44 118 ALA A C 1
ATOM 897 O O . ALA A 1 118 ? 13.758 -7.535 9.648 1 92.44 118 ALA A O 1
ATOM 898 N N . GLN A 1 119 ? 13.43 -9.086 8.039 1 92.12 119 GLN A N 1
ATOM 899 C CA . GLN A 1 119 ? 14.289 -8.383 7.094 1 92.12 119 GLN A CA 1
ATOM 900 C C . GLN A 1 119 ? 13.672 -7.066 6.648 1 92.12 119 GLN A C 1
ATOM 902 O O . GLN A 1 119 ? 14.375 -6.07 6.473 1 92.12 119 GLN A O 1
ATOM 907 N N . LEU A 1 120 ? 12.406 -6.996 6.48 1 93.06 120 LEU A N 1
ATOM 908 C CA . LEU A 1 120 ? 11.711 -5.766 6.117 1 93.06 120 LEU A CA 1
ATOM 909 C C . LEU A 1 120 ? 11.812 -4.734 7.234 1 93.06 120 LEU A C 1
ATOM 911 O O . LEU A 1 120 ? 12.023 -3.547 6.973 1 93.06 120 LEU A O 1
ATOM 915 N N . MET A 1 121 ? 11.734 -5.215 8.453 1 92.81 121 MET A N 1
ATOM 916 C CA . MET A 1 121 ? 11.859 -4.328 9.609 1 92.81 121 MET A CA 1
ATOM 917 C C . MET A 1 121 ? 13.258 -3.732 9.688 1 92.81 121 MET A C 1
ATOM 919 O O . MET A 1 121 ? 13.414 -2.537 9.945 1 92.81 121 MET A O 1
ATOM 923 N N . GLU A 1 122 ? 14.188 -4.562 9.461 1 93 122 GLU A N 1
ATOM 924 C CA . GLU A 1 122 ? 15.578 -4.121 9.547 1 93 122 GLU A CA 1
ATOM 925 C C . GLU A 1 122 ? 15.898 -3.086 8.477 1 93 122 GLU A C 1
ATOM 927 O O . GLU A 1 122 ? 16.453 -2.027 8.773 1 93 122 GLU A O 1
ATOM 932 N N . THR A 1 123 ? 15.539 -3.377 7.254 1 92.06 123 THR A N 1
ATOM 933 C CA . THR A 1 123 ? 15.805 -2.449 6.16 1 92.06 123 THR A CA 1
ATOM 934 C C . THR A 1 123 ? 14.961 -1.187 6.301 1 92.06 123 THR A C 1
ATOM 936 O O . THR A 1 123 ? 15.438 -0.082 6.023 1 92.06 123 THR A O 1
ATOM 939 N N . GLY A 1 124 ? 13.727 -1.341 6.766 1 90.12 124 GLY A N 1
ATOM 940 C CA . GLY A 1 124 ? 12.867 -0.199 7.023 1 90.12 124 GLY A CA 1
ATOM 941 C C . GLY A 1 124 ? 13.398 0.724 8.102 1 90.12 124 GLY A C 1
ATOM 942 O O . GLY A 1 124 ? 13.297 1.946 7.988 1 90.12 124 GLY A O 1
ATOM 943 N N . ALA A 1 125 ? 14.008 0.119 9.094 1 89.94 125 ALA A N 1
ATOM 944 C CA . ALA A 1 125 ? 14.586 0.903 10.188 1 89.94 125 ALA A CA 1
ATOM 945 C C . ALA A 1 125 ? 15.734 1.774 9.688 1 89.94 125 ALA A C 1
ATOM 947 O O . ALA A 1 125 ? 15.898 2.908 10.141 1 89.94 125 ALA A O 1
ATOM 948 N N . ARG A 1 126 ? 16.438 1.271 8.797 1 89.06 126 ARG A N 1
ATOM 949 C CA . ARG A 1 126 ? 17.547 2.033 8.227 1 89.06 126 ARG A CA 1
ATOM 950 C C . ARG A 1 126 ? 17.031 3.213 7.406 1 89.06 126 ARG A C 1
ATOM 952 O O . ARG A 1 126 ? 17.578 4.32 7.5 1 89.06 126 ARG A O 1
ATOM 959 N N . ILE A 1 127 ? 16.016 2.986 6.668 1 85.44 127 ILE A N 1
ATOM 960 C CA . ILE A 1 127 ? 15.406 4.047 5.875 1 85.44 127 ILE A CA 1
ATOM 961 C C . ILE A 1 127 ? 14.805 5.102 6.797 1 85.44 127 ILE A C 1
ATOM 963 O O . ILE A 1 127 ? 14.984 6.301 6.578 1 85.44 127 ILE A O 1
ATOM 967 N N . ASN A 1 128 ? 14.156 4.637 7.82 1 88.12 128 ASN A N 1
ATOM 968 C CA . ASN A 1 128 ? 13.547 5.543 8.789 1 88.12 128 ASN A CA 1
ATOM 969 C C . ASN A 1 128 ? 14.594 6.426 9.461 1 88.12 128 ASN A C 1
ATOM 971 O O . ASN A 1 128 ? 14.352 7.613 9.688 1 88.12 128 ASN A O 1
ATOM 975 N N . THR A 1 129 ? 15.719 5.867 9.742 1 88.25 129 THR A N 1
ATOM 976 C CA . THR A 1 129 ? 16.781 6.613 10.398 1 88.25 129 THR A CA 1
ATOM 977 C C . THR A 1 129 ? 17.25 7.773 9.523 1 88.25 129 THR A C 1
ATOM 979 O O . THR A 1 129 ? 17.422 8.898 10.008 1 88.25 129 THR A O 1
ATOM 982 N N . TRP A 1 130 ? 17.422 7.555 8.406 1 85.19 130 TRP A N 1
ATOM 983 C CA . TRP A 1 130 ? 17.906 8.594 7.5 1 85.19 130 TRP A CA 1
ATOM 984 C C . TRP A 1 130 ? 16.828 9.648 7.262 1 85.19 130 TRP A C 1
ATOM 986 O O . TRP A 1 130 ? 17.141 10.844 7.203 1 85.19 130 TRP A O 1
ATOM 996 N N . VAL A 1 131 ? 15.555 9.273 7.055 1 87.69 131 VAL A N 1
ATOM 997 C CA . VAL A 1 131 ? 14.469 10.219 6.832 1 87.69 131 VAL A CA 1
ATOM 998 C C . VAL A 1 131 ? 14.273 11.086 8.07 1 87.69 131 VAL A C 1
ATOM 1000 O O . VAL A 1 131 ? 13.992 12.281 7.965 1 87.69 131 VAL A O 1
ATOM 1003 N N . MET A 1 132 ? 14.453 10.469 9.211 1 92.81 132 MET A N 1
ATOM 1004 C CA . MET A 1 132 ? 14.359 11.219 10.461 1 92.81 132 MET A CA 1
ATOM 1005 C C . MET A 1 132 ? 15.422 12.312 10.523 1 92.81 132 MET A C 1
ATOM 1007 O O . MET A 1 132 ? 15.148 13.422 10.977 1 92.81 132 MET A O 1
ATOM 1011 N N . ALA A 1 133 ? 16.594 12 10.062 1 92.81 133 ALA A N 1
ATOM 1012 C CA . ALA A 1 133 ? 17.672 12.977 10.023 1 92.81 133 ALA A CA 1
ATOM 1013 C C . ALA A 1 133 ? 17.328 14.141 9.094 1 92.81 133 ALA A C 1
ATOM 1015 O O . ALA A 1 133 ? 17.594 15.297 9.406 1 92.81 133 ALA A O 1
ATOM 1016 N N . TRP A 1 134 ? 16.688 13.828 7.992 1 93 134 TRP A N 1
ATOM 1017 C CA . TRP A 1 134 ? 16.281 14.859 7.043 1 93 134 TRP A CA 1
ATOM 1018 C C . TRP A 1 134 ? 15.188 15.75 7.637 1 93 134 TRP A C 1
ATOM 1020 O O . TRP A 1 134 ? 15.195 16.969 7.441 1 93 134 TRP A O 1
ATOM 1030 N N . LEU A 1 135 ? 14.258 15.156 8.391 1 95.69 135 LEU A N 1
ATOM 1031 C CA . LEU A 1 135 ? 13.188 15.922 9.023 1 95.69 135 LEU A CA 1
ATOM 1032 C C . LEU A 1 135 ? 13.75 16.875 10.062 1 95.69 135 LEU A C 1
ATOM 1034 O O . LEU A 1 135 ? 13.297 18.031 10.156 1 95.69 135 LEU A O 1
ATOM 1038 N N . ARG A 1 136 ? 14.75 16.422 10.805 1 95.75 136 ARG A N 1
ATOM 1039 C CA . ARG A 1 136 ? 15.406 17.297 11.781 1 95.75 136 ARG A CA 1
ATOM 1040 C C . ARG A 1 136 ? 16.109 18.453 11.102 1 95.75 136 ARG A C 1
ATOM 1042 O O . ARG A 1 136 ? 15.984 19.609 11.539 1 95.75 136 ARG A O 1
ATOM 1049 N N . LEU A 1 137 ? 16.812 18.156 10.07 1 95.19 137 LEU A N 1
ATOM 1050 C CA . LEU A 1 137 ? 17.531 19.172 9.328 1 95.19 137 LEU A CA 1
ATOM 1051 C C . LEU A 1 137 ? 16.578 20.188 8.703 1 95.19 137 LEU A C 1
ATOM 1053 O O . LEU A 1 137 ? 16.891 21.375 8.594 1 95.19 137 LEU A O 1
ATOM 1057 N N . ALA A 1 138 ? 15.43 19.703 8.328 1 95.44 138 ALA A N 1
ATOM 1058 C CA . ALA A 1 138 ? 14.422 20.562 7.715 1 95.44 138 ALA A CA 1
ATOM 1059 C C . ALA A 1 138 ? 13.703 21.406 8.758 1 95.44 138 ALA A C 1
ATOM 1061 O O . ALA A 1 138 ? 12.914 22.297 8.422 1 95.44 138 ALA A O 1
ATOM 1062 N N . GLY A 1 139 ? 13.891 21.078 10.094 1 95.69 139 GLY A N 1
ATOM 1063 C CA . GLY A 1 139 ? 13.391 21.953 11.141 1 95.69 139 GLY A CA 1
ATOM 1064 C C . GLY A 1 139 ? 12.336 21.297 12.008 1 95.69 139 GLY A C 1
ATOM 1065 O O . GLY A 1 139 ? 11.734 21.953 12.859 1 95.69 139 GLY A O 1
ATOM 1066 N N . SER A 1 140 ? 12.125 20 11.812 1 96.25 140 SER A N 1
ATOM 1067 C CA . SER A 1 140 ? 11.094 19.328 12.602 1 96.25 140 SER A CA 1
ATOM 1068 C C . SER A 1 140 ? 11.461 19.297 14.078 1 96.25 140 SER A C 1
ATOM 1070 O O . SER A 1 140 ? 12.586 18.938 14.43 1 96.25 140 SER A O 1
ATOM 1072 N N . THR A 1 141 ? 10.531 19.656 14.953 1 94.31 141 THR A N 1
ATOM 1073 C CA . THR A 1 141 ? 10.742 19.609 16.406 1 94.31 141 THR A CA 1
ATOM 1074 C C . THR A 1 141 ? 10.219 18.297 16.969 1 94.31 141 THR A C 1
ATOM 1076 O O . THR A 1 141 ? 10.445 18 18.156 1 94.31 141 THR A O 1
ATOM 1079 N N . ASP A 1 142 ? 9.539 17.5 16.203 1 94.31 142 ASP A N 1
ATOM 1080 C CA . ASP A 1 142 ? 9.062 16.172 16.562 1 94.31 142 ASP A CA 1
ATOM 1081 C C . ASP A 1 142 ? 9.203 15.203 15.398 1 94.31 142 ASP A C 1
ATOM 1083 O O . ASP A 1 142 ? 8.211 14.75 14.828 1 94.31 142 ASP A O 1
ATOM 1087 N N . PRO A 1 143 ? 10.422 14.797 15.055 1 94.38 143 PRO A N 1
ATOM 1088 C CA . PRO A 1 143 ? 10.695 13.984 13.867 1 94.38 143 PRO A CA 1
ATOM 1089 C C . PRO A 1 143 ? 9.977 12.641 13.891 1 94.38 143 PRO A C 1
ATOM 1091 O O . PRO A 1 143 ? 9.602 12.109 12.844 1 94.38 143 PRO A O 1
ATOM 1094 N N . GLU A 1 144 ? 9.766 12.07 15.07 1 93.31 144 GLU A N 1
ATOM 1095 C CA . GLU A 1 144 ? 9.078 10.789 15.148 1 93.31 144 GLU A CA 1
ATOM 1096 C C . GLU A 1 144 ? 7.625 10.906 14.68 1 93.31 144 GLU A C 1
ATOM 1098 O O . GLU A 1 144 ? 7.152 10.094 13.883 1 93.31 144 GLU A O 1
ATOM 1103 N N . ARG A 1 145 ? 6.977 11.898 15.141 1 92.88 145 ARG A N 1
ATOM 1104 C CA . ARG A 1 145 ? 5.605 12.172 14.727 1 92.88 145 ARG A CA 1
ATOM 1105 C C . ARG A 1 145 ? 5.543 12.5 13.234 1 92.88 145 ARG A C 1
ATOM 1107 O O . ARG A 1 145 ? 4.711 11.945 12.508 1 92.88 145 ARG A O 1
ATOM 1114 N N . ASP A 1 146 ? 6.43 13.367 12.852 1 95.44 146 ASP A N 1
ATOM 1115 C CA . ASP A 1 146 ? 6.391 13.852 11.477 1 95.44 146 ASP A CA 1
ATOM 1116 C C . ASP A 1 146 ? 6.75 12.742 10.492 1 95.44 146 ASP A C 1
ATOM 1118 O O . ASP A 1 146 ? 6.176 12.648 9.406 1 95.44 146 ASP A O 1
ATOM 1122 N N . MET A 1 147 ? 7.664 11.867 10.867 1 95.06 147 MET A N 1
ATOM 1123 C CA . MET A 1 147 ? 8.039 10.719 10.047 1 95.06 147 MET A CA 1
ATOM 1124 C C . MET A 1 147 ? 6.855 9.781 9.844 1 95.06 147 MET A C 1
ATOM 1126 O O . MET A 1 147 ? 6.586 9.336 8.727 1 95.06 147 MET A O 1
ATOM 1130 N N . HIS A 1 148 ? 6.223 9.484 10.953 1 94.56 148 HIS A N 1
ATOM 1131 C CA . HIS A 1 148 ? 5.07 8.594 10.867 1 94.56 148 HIS A CA 1
ATOM 1132 C C . HIS A 1 148 ? 4.031 9.125 9.883 1 94.56 148 HIS A C 1
ATOM 1134 O O . HIS A 1 148 ? 3.535 8.391 9.031 1 94.56 148 HIS A O 1
ATOM 1140 N N . LEU A 1 149 ? 3.723 10.406 9.953 1 96.06 149 LEU A N 1
ATOM 1141 C CA . LEU A 1 149 ? 2.717 11.031 9.094 1 96.06 149 LEU A CA 1
ATOM 1142 C C . LEU A 1 149 ? 3.184 11.062 7.645 1 96.06 149 LEU A C 1
ATOM 1144 O O . LEU A 1 149 ? 2.475 10.602 6.75 1 96.06 149 LEU A O 1
ATOM 1148 N N . VAL A 1 150 ? 4.375 11.539 7.402 1 96.56 150 VAL A N 1
ATOM 1149 C CA . VAL A 1 150 ? 4.879 11.75 6.051 1 96.56 150 VAL A CA 1
ATOM 1150 C C . VAL A 1 150 ? 5.121 10.406 5.371 1 96.56 150 VAL A C 1
ATOM 1152 O O . VAL A 1 150 ? 4.789 10.227 4.199 1 96.56 150 VAL A O 1
ATOM 1155 N N . ALA A 1 151 ? 5.703 9.469 6.117 1 96.06 151 ALA A N 1
ATOM 1156 C CA . ALA A 1 151 ? 6.031 8.164 5.539 1 96.06 151 ALA A CA 1
ATOM 1157 C C . ALA A 1 151 ? 4.77 7.414 5.125 1 96.06 151 ALA A C 1
ATOM 1159 O O . ALA A 1 151 ? 4.715 6.824 4.043 1 96.06 151 ALA A O 1
ATOM 1160 N N . ASN A 1 152 ? 3.74 7.383 5.988 1 97.5 152 ASN A N 1
ATOM 1161 C CA . ASN A 1 152 ? 2.5 6.691 5.652 1 97.5 152 ASN A CA 1
ATOM 1162 C C . ASN A 1 152 ? 1.746 7.406 4.531 1 97.5 152 ASN A C 1
ATOM 1164 O O . ASN A 1 152 ? 1.186 6.758 3.646 1 97.5 152 ASN A O 1
ATOM 1168 N N . TYR A 1 153 ? 1.715 8.727 4.602 1 98.19 153 TYR A N 1
ATOM 1169 C CA . TYR A 1 153 ? 1.109 9.484 3.514 1 98.19 153 TYR A CA 1
ATOM 1170 C C . TYR A 1 153 ? 1.801 9.188 2.189 1 98.19 153 TYR A C 1
ATOM 1172 O O . TYR A 1 153 ? 1.14 8.906 1.187 1 98.19 153 TYR A O 1
ATOM 1180 N N . TYR A 1 154 ? 3.135 9.25 2.209 1 97.69 154 TYR A N 1
ATOM 1181 C CA . TYR A 1 154 ? 3.945 9.008 1.021 1 97.69 154 TYR A CA 1
ATOM 1182 C C . TYR A 1 154 ? 3.684 7.617 0.456 1 97.69 154 TYR A C 1
ATOM 1184 O O . TYR A 1 154 ? 3.5 7.457 -0.753 1 97.69 154 TYR A O 1
ATOM 1192 N N . THR A 1 155 ? 3.664 6.637 1.327 1 97.69 155 THR A N 1
ATOM 1193 C CA . THR A 1 155 ? 3.391 5.262 0.92 1 97.69 155 THR A CA 1
ATOM 1194 C C . THR A 1 155 ? 2.045 5.168 0.207 1 97.69 155 THR A C 1
ATOM 1196 O O . THR A 1 155 ? 1.927 4.496 -0.82 1 97.69 155 THR A O 1
ATOM 1199 N N . GLY A 1 156 ? 1.026 5.816 0.76 1 98.19 156 GLY A N 1
ATOM 1200 C CA . GLY A 1 156 ? -0.285 5.812 0.132 1 98.19 156 GLY A CA 1
ATOM 1201 C C . GLY A 1 156 ? -0.298 6.492 -1.225 1 98.19 156 GLY A C 1
ATOM 1202 O O . GLY A 1 156 ? -0.896 5.98 -2.174 1 98.19 156 GLY A O 1
ATOM 1203 N N . VAL A 1 157 ? 0.365 7.609 -1.357 1 98.19 157 VAL A N 1
ATOM 1204 C CA . VAL A 1 157 ? 0.43 8.375 -2.6 1 98.19 157 VAL A CA 1
ATOM 1205 C C . VAL A 1 157 ? 1.064 7.52 -3.697 1 98.19 157 VAL A C 1
ATOM 1207 O O . VAL A 1 157 ? 0.527 7.422 -4.805 1 98.19 157 VAL A O 1
ATOM 1210 N N . VAL A 1 158 ? 2.145 6.906 -3.355 1 98.44 158 VAL A N 1
ATOM 1211 C CA . VAL A 1 158 ? 2.881 6.121 -4.34 1 98.44 158 VAL A CA 1
ATOM 1212 C C . VAL A 1 158 ? 2.066 4.895 -4.738 1 98.44 158 VAL A C 1
ATOM 1214 O O . VAL A 1 158 ? 1.944 4.578 -5.926 1 98.44 158 VAL A O 1
ATOM 1217 N N . LEU A 1 159 ? 1.482 4.211 -3.766 1 98.06 159 LEU A N 1
ATOM 1218 C CA . LEU A 1 159 ? 0.688 3.021 -4.051 1 98.06 159 LEU A CA 1
ATOM 1219 C C . LEU A 1 159 ? -0.489 3.359 -4.961 1 98.06 159 LEU A C 1
ATOM 1221 O O . LEU A 1 159 ? -0.734 2.664 -5.949 1 98.06 159 LEU A O 1
ATOM 1225 N N . HIS A 1 160 ? -1.214 4.41 -4.648 1 97.19 160 HIS A N 1
ATOM 1226 C CA . HIS A 1 160 ? -2.375 4.793 -5.445 1 97.19 160 HIS A CA 1
ATOM 1227 C C . HIS A 1 160 ? -1.962 5.223 -6.852 1 97.19 160 HIS A C 1
ATOM 1229 O O . HIS A 1 160 ? -2.654 4.918 -7.824 1 97.19 160 HIS A O 1
ATOM 1235 N N . GLU A 1 161 ? -0.826 5.891 -6.934 1 97.81 161 GLU A N 1
ATOM 1236 C CA . GLU A 1 161 ? -0.332 6.285 -8.25 1 97.81 161 GLU A CA 1
ATOM 1237 C C . GLU A 1 161 ? 0.084 5.07 -9.07 1 97.81 161 GLU A C 1
ATOM 1239 O O . GLU A 1 161 ? -0.095 5.047 -10.289 1 97.81 161 GLU A O 1
ATOM 1244 N N . LEU A 1 162 ? 0.705 4.078 -8.422 1 96.94 162 LEU A N 1
ATOM 1245 C CA . LEU A 1 162 ? 1.056 2.842 -9.109 1 96.94 162 LEU A CA 1
ATOM 1246 C C . LEU A 1 162 ? -0.193 2.133 -9.625 1 96.94 162 LEU A C 1
ATOM 1248 O O . LEU A 1 162 ? -0.218 1.659 -10.766 1 96.94 162 LEU A O 1
ATOM 1252 N N . ALA A 1 163 ? -1.223 2.053 -8.828 1 95.88 163 ALA A N 1
ATOM 1253 C CA . ALA A 1 163 ? -2.443 1.312 -9.141 1 95.88 163 ALA A CA 1
ATOM 1254 C C . ALA A 1 163 ? -3.24 2 -10.242 1 95.88 163 ALA A C 1
ATOM 1256 O O . ALA A 1 163 ? -3.725 1.345 -11.164 1 95.88 163 ALA A O 1
ATOM 1257 N N . ILE A 1 164 ? -3.395 3.309 -10.125 1 95.12 164 ILE A N 1
ATOM 1258 C CA . ILE A 1 164 ? -4.145 4.125 -11.07 1 95.12 164 ILE A CA 1
ATOM 1259 C C . ILE A 1 164 ? -3.328 5.359 -11.445 1 95.12 164 ILE A C 1
ATOM 1261 O O . ILE A 1 164 ? -3.48 6.422 -10.836 1 95.12 164 ILE A O 1
ATOM 1265 N N . PRO A 1 165 ? -2.551 5.203 -12.484 1 95.31 165 PRO A N 1
ATOM 1266 C CA . PRO A 1 165 ? -1.641 6.297 -12.836 1 95.31 165 PRO A CA 1
ATOM 1267 C C . PRO A 1 165 ? -2.375 7.543 -13.328 1 95.31 165 PRO A C 1
ATOM 1269 O O . PRO A 1 165 ? -3.363 7.434 -14.055 1 95.31 165 PRO A O 1
ATOM 1272 N N . ASP A 1 166 ? -2.002 8.609 -12.836 1 94.81 166 ASP A N 1
ATOM 1273 C CA . ASP A 1 166 ? -2.422 9.93 -13.297 1 94.81 166 ASP A CA 1
ATOM 1274 C C . ASP A 1 166 ? -1.334 10.594 -14.133 1 94.81 166 ASP A C 1
ATOM 1276 O O . ASP A 1 166 ? -0.26 10.922 -13.625 1 94.81 166 ASP A O 1
ATOM 1280 N N . PRO A 1 167 ? -1.618 10.828 -15.406 1 93.88 167 PRO A N 1
ATOM 1281 C CA . PRO A 1 167 ? -0.61 11.453 -16.266 1 93.88 167 PRO A CA 1
ATOM 1282 C C . PRO A 1 167 ? -0.133 12.805 -15.727 1 93.88 167 PRO A C 1
ATOM 1284 O O . PRO A 1 167 ? 0.993 13.219 -16.016 1 93.88 167 PRO A O 1
ATOM 1287 N N . ALA A 1 168 ? -0.939 13.484 -14.859 1 95.31 168 ALA A N 1
ATOM 1288 C CA . ALA A 1 168 ? -0.596 14.797 -14.328 1 95.31 168 ALA A CA 1
ATOM 1289 C C . ALA A 1 168 ? -0.088 14.695 -12.891 1 95.31 168 ALA A C 1
ATOM 1291 O O . ALA A 1 168 ? -0.081 15.68 -12.156 1 95.31 168 ALA A O 1
ATOM 1292 N N . PHE A 1 169 ? 0.333 13.539 -12.656 1 96.81 169 PHE A N 1
ATOM 1293 C CA . PHE A 1 169 ? 0.777 13.281 -11.289 1 96.81 169 PHE A CA 1
ATOM 1294 C C . PHE A 1 169 ? 1.881 14.25 -10.883 1 96.81 169 PHE A C 1
ATOM 1296 O O . PHE A 1 169 ? 2.949 14.273 -11.5 1 96.81 169 PHE A O 1
ATOM 1303 N N . ASP A 1 170 ? 1.624 15.07 -9.852 1 96.94 170 ASP A N 1
ATOM 1304 C CA . ASP A 1 170 ? 2.584 15.969 -9.211 1 96.94 170 ASP A CA 1
ATOM 1305 C C . ASP A 1 170 ? 2.354 16.031 -7.703 1 96.94 170 ASP A C 1
ATOM 1307 O O . ASP A 1 170 ? 1.516 16.797 -7.23 1 96.94 170 ASP A O 1
ATOM 1311 N N . PRO A 1 171 ? 3.131 15.305 -6.938 1 96.62 171 PRO A N 1
ATOM 1312 C CA . PRO A 1 171 ? 2.869 15.242 -5.5 1 96.62 171 PRO A CA 1
ATOM 1313 C C . PRO A 1 171 ? 3.484 16.406 -4.734 1 96.62 171 PRO A C 1
ATOM 1315 O O . PRO A 1 171 ? 3.25 16.562 -3.533 1 96.62 171 PRO A O 1
ATOM 1318 N N . PHE A 1 172 ? 4.223 17.281 -5.441 1 97.75 172 PHE A N 1
ATOM 1319 C CA . PHE A 1 172 ? 5.012 18.297 -4.762 1 97.75 172 PHE A CA 1
ATOM 1320 C C . PHE A 1 172 ? 4.117 19.25 -3.984 1 97.75 172 PHE A C 1
ATOM 1322 O O . PHE A 1 1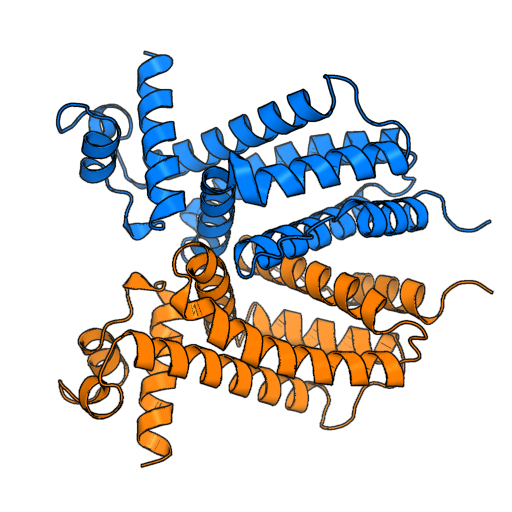72 ? 4.324 19.469 -2.789 1 97.75 172 PHE A O 1
ATOM 1329 N N . PRO A 1 173 ? 3.072 19.859 -4.566 1 97.12 173 PRO A N 1
ATOM 1330 C CA . PRO A 1 173 ? 2.301 20.875 -3.84 1 97.12 173 PRO A CA 1
ATOM 1331 C C . PRO A 1 173 ? 1.705 20.344 -2.539 1 97.12 173 PRO A C 1
ATOM 1333 O O . PRO A 1 173 ? 1.735 21.031 -1.514 1 97.12 173 PRO A O 1
ATOM 1336 N N . ARG A 1 174 ? 1.256 19.141 -2.541 1 95.81 174 ARG A N 1
ATOM 1337 C CA . ARG A 1 174 ? 0.635 18.578 -1.351 1 95.81 174 ARG A CA 1
ATOM 1338 C C . ARG A 1 174 ? 1.686 18.203 -0.307 1 95.81 174 ARG A C 1
ATOM 1340 O O . ARG A 1 174 ? 1.473 18.406 0.892 1 95.81 174 ARG A O 1
ATOM 1347 N N . LEU A 1 175 ? 2.801 17.656 -0.787 1 97.31 175 LEU A N 1
ATOM 1348 C CA . LEU A 1 175 ? 3.889 17.344 0.13 1 97.31 175 LEU A CA 1
ATOM 1349 C C . LEU A 1 175 ? 4.461 18.609 0.758 1 97.31 175 LEU A C 1
ATOM 1351 O O . LEU A 1 175 ? 4.777 18.625 1.949 1 97.31 175 LEU A O 1
ATOM 1355 N N . ASP A 1 176 ? 4.605 19.609 -0.045 1 96.81 176 ASP A N 1
ATOM 1356 C CA . ASP A 1 176 ? 5.113 20.891 0.449 1 96.81 176 ASP A CA 1
ATOM 1357 C C . ASP A 1 176 ? 4.191 21.469 1.519 1 96.81 176 ASP A C 1
ATOM 1359 O O . ASP A 1 176 ? 4.652 21.891 2.58 1 96.81 176 ASP A O 1
ATOM 1363 N N . ALA A 1 177 ? 2.902 21.484 1.261 1 94.75 177 ALA A N 1
ATOM 1364 C CA . ALA A 1 177 ? 1.921 21.984 2.213 1 94.75 177 ALA A CA 1
ATOM 1365 C C . ALA A 1 177 ? 1.946 21.188 3.512 1 94.75 177 ALA A C 1
ATOM 1367 O O . ALA A 1 177 ? 1.906 21.766 4.602 1 94.75 177 ALA A O 1
ATOM 1368 N N . LEU A 1 178 ? 2.023 19.891 3.402 1 94.88 178 LEU A N 1
ATOM 1369 C CA . LEU A 1 178 ? 2.027 19 4.559 1 94.88 178 LEU A CA 1
ATOM 1370 C C . LEU A 1 178 ? 3.258 19.234 5.426 1 94.88 178 LEU A C 1
ATOM 1372 O O . LEU A 1 178 ? 3.139 19.438 6.637 1 94.88 178 LEU A O 1
ATOM 1376 N N . LEU A 1 179 ? 4.43 19.25 4.793 1 96.44 179 LEU A N 1
ATOM 1377 C CA . LEU A 1 179 ? 5.68 19.406 5.531 1 96.44 179 LEU A CA 1
ATOM 1378 C C . LEU A 1 179 ? 5.777 20.797 6.156 1 96.44 179 LEU A C 1
ATOM 1380 O O . LEU A 1 179 ? 6.277 20.938 7.277 1 96.44 179 LEU A O 1
ATOM 1384 N N . THR A 1 180 ? 5.305 21.797 5.438 1 94.81 180 THR A N 1
ATOM 1385 C CA . THR A 1 180 ? 5.285 23.156 5.98 1 94.81 180 THR A CA 1
ATOM 1386 C C . THR A 1 180 ? 4.395 23.219 7.215 1 94.81 180 THR A C 1
ATOM 1388 O O . THR A 1 180 ? 4.781 23.797 8.234 1 94.81 180 THR A O 1
ATOM 1391 N N . ALA A 1 181 ? 3.242 22.609 7.133 1 90.25 181 ALA A N 1
ATOM 1392 C CA . ALA A 1 181 ? 2.309 22.609 8.258 1 90.25 181 ALA A CA 1
ATOM 1393 C C . ALA A 1 181 ? 2.898 21.891 9.461 1 90.25 181 ALA A C 1
ATOM 1395 O O . ALA A 1 181 ? 2.703 22.312 10.602 1 90.25 181 ALA A O 1
ATOM 1396 N N . LEU A 1 182 ? 3.631 20.828 9.227 1 91.62 182 LEU A N 1
ATOM 1397 C CA . LEU A 1 182 ? 4.172 20.016 10.305 1 91.62 182 LEU A CA 1
ATOM 1398 C C . LEU A 1 182 ? 5.352 20.703 10.977 1 91.62 182 LEU A C 1
ATOM 1400 O O . LEU A 1 182 ? 5.492 20.656 12.203 1 91.62 182 LEU A O 1
ATOM 1404 N N . ILE A 1 183 ? 6.176 21.312 10.188 1 91.56 183 ILE A N 1
ATOM 1405 C CA . ILE A 1 183 ? 7.469 21.766 10.688 1 91.56 183 ILE A CA 1
ATOM 1406 C C . ILE A 1 183 ? 7.363 23.234 11.102 1 91.56 183 ILE A C 1
ATOM 1408 O O . ILE A 1 183 ? 7.98 23.656 12.086 1 91.56 183 ILE A O 1
ATOM 1412 N N . GLU A 1 184 ? 6.797 24.016 10.219 1 77.25 184 GLU A N 1
ATOM 1413 C CA . GLU A 1 184 ? 6.723 25.438 10.539 1 77.25 184 GLU A CA 1
ATOM 1414 C C . GLU A 1 184 ? 5.547 25.734 11.461 1 77.25 184 GLU A C 1
ATOM 1416 O O . GLU A 1 184 ? 5.242 26.891 11.742 1 77.25 184 GLU A O 1
ATOM 1421 N N . GLU A 1 185 ? 5.246 24.766 12.336 1 57.78 185 GLU A N 1
ATOM 1422 C CA . GLU A 1 185 ? 4.215 25.062 13.32 1 57.78 185 GLU A CA 1
ATOM 1423 C C . GLU A 1 185 ? 3.848 26.547 13.305 1 57.78 185 GLU A C 1
ATOM 1425 O O . GLU A 1 185 ? 4.711 27.391 13.078 1 57.78 185 GLU A O 1
ATOM 1430 N N . ARG A 1 186 ? 2.404 26.891 12.969 1 50.34 186 ARG A N 1
ATOM 1431 C CA . ARG A 1 186 ? 1.632 28.125 13.016 1 50.34 186 ARG A CA 1
ATOM 1432 C C . ARG A 1 186 ? 2.18 29.078 14.078 1 50.34 186 ARG A C 1
ATOM 1434 O O . ARG A 1 186 ? 2.533 28.656 15.172 1 50.34 186 ARG A O 1
ATOM 1441 N N . PRO A 1 187 ? 2.518 30.375 13.711 1 40.41 187 PRO A N 1
ATOM 1442 C CA . PRO A 1 187 ? 2.797 31.328 14.781 1 40.41 187 PRO A CA 1
ATOM 1443 C C . PRO A 1 187 ? 1.92 31.125 16.016 1 40.41 187 PRO A C 1
ATOM 1445 O O . PRO A 1 187 ? 0.808 30.594 15.898 1 40.41 187 PRO A O 1
ATOM 1448 N N . MET B 1 1 ? -29.953 -17.734 -6.297 1 41.41 1 MET B N 1
ATOM 1449 C CA . MET B 1 1 ? -28.984 -17.266 -7.289 1 41.41 1 MET B CA 1
ATOM 1450 C C . MET B 1 1 ? -28.031 -16.234 -6.688 1 41.41 1 MET B C 1
ATOM 1452 O O . MET B 1 1 ? -26.828 -16.266 -6.941 1 41.41 1 MET B O 1
ATOM 1456 N N . GLY B 1 2 ? -28.516 -15.07 -5.898 1 58.06 2 GLY B N 1
ATOM 1457 C CA . GLY B 1 2 ? -27.859 -14.016 -5.145 1 58.06 2 GLY B CA 1
ATOM 1458 C C . GLY B 1 2 ? -26.906 -14.539 -4.078 1 58.06 2 GLY B C 1
ATOM 1459 O O . GLY B 1 2 ? -25.781 -14.047 -3.936 1 58.06 2 GLY B O 1
ATOM 1460 N N . ASN B 1 3 ? -27.047 -15.797 -3.736 1 86.06 3 ASN B N 1
ATOM 1461 C CA . ASN B 1 3 ? -26.359 -16.422 -2.617 1 86.06 3 ASN B CA 1
ATOM 1462 C C . ASN B 1 3 ? -25.109 -17.172 -3.076 1 86.06 3 ASN B C 1
ATOM 1464 O O . ASN B 1 3 ? -24.031 -16.984 -2.512 1 86.06 3 ASN B O 1
ATOM 1468 N N . ARG B 1 4 ? -25.281 -17.766 -4.418 1 91.94 4 ARG B N 1
ATOM 1469 C CA . ARG B 1 4 ? -24.156 -18.547 -4.918 1 91.94 4 ARG B CA 1
ATOM 1470 C C . ARG B 1 4 ? -23.016 -17.641 -5.387 1 91.94 4 ARG B C 1
ATOM 1472 O O . ARG B 1 4 ? -21.844 -17.906 -5.117 1 91.94 4 ARG B O 1
ATOM 1479 N N . ARG B 1 5 ? -23.469 -16.594 -6.074 1 95.75 5 ARG B N 1
ATOM 1480 C CA . ARG B 1 5 ? -22.484 -15.625 -6.57 1 95.75 5 ARG B CA 1
ATOM 1481 C C . ARG B 1 5 ? -21.672 -15.039 -5.426 1 95.75 5 ARG B C 1
ATOM 1483 O O . ARG B 1 5 ? -20.438 -14.961 -5.504 1 95.75 5 ARG B O 1
ATOM 1490 N N . GLU B 1 6 ? -22.359 -14.672 -4.398 1 96.25 6 GLU B N 1
ATOM 1491 C CA . GLU B 1 6 ? -21.688 -14.078 -3.246 1 96.25 6 GLU B CA 1
ATOM 1492 C C . GLU B 1 6 ? -20.812 -15.102 -2.537 1 96.25 6 GLU B C 1
ATOM 1494 O O . GLU B 1 6 ? -19.734 -14.773 -2.059 1 96.25 6 GLU B O 1
ATOM 1499 N N . GLU B 1 7 ? -21.281 -16.281 -2.49 1 96.81 7 GLU B N 1
ATOM 1500 C CA . GLU B 1 7 ? -20.516 -17.359 -1.881 1 96.81 7 GLU B CA 1
ATOM 1501 C C . GLU B 1 7 ? -19.188 -17.578 -2.617 1 96.81 7 GLU B C 1
ATOM 1503 O O . GLU B 1 7 ? -18.141 -17.734 -1.99 1 96.81 7 GLU B O 1
ATOM 1508 N N . LEU B 1 8 ? -19.297 -17.609 -3.908 1 97.81 8 LEU B N 1
ATOM 1509 C CA . LEU B 1 8 ? -18.109 -17.797 -4.73 1 97.81 8 LEU B CA 1
ATOM 1510 C C . LEU B 1 8 ? -17.156 -16.625 -4.582 1 97.81 8 LEU B C 1
ATOM 1512 O O . LEU B 1 8 ? -15.938 -16.812 -4.457 1 97.81 8 LEU B O 1
ATOM 1516 N N . LEU B 1 9 ? -17.734 -15.453 -4.551 1 98.19 9 LEU B N 1
ATOM 1517 C CA . LEU B 1 9 ? -16.906 -14.258 -4.422 1 98.19 9 LEU B CA 1
ATOM 1518 C C . LEU B 1 9 ? -16.25 -14.195 -3.047 1 98.19 9 LEU B C 1
ATOM 1520 O O . LEU B 1 9 ? -15.086 -13.797 -2.922 1 98.19 9 LEU B O 1
ATOM 1524 N N . ASP B 1 10 ? -16.969 -14.617 -2.033 1 98.06 10 ASP B N 1
ATOM 1525 C CA . ASP B 1 10 ? -16.406 -14.625 -0.689 1 98.06 10 ASP B CA 1
ATOM 1526 C C . ASP B 1 10 ? -15.273 -15.641 -0.582 1 98.06 10 ASP B C 1
ATOM 1528 O O . ASP B 1 10 ? -14.258 -15.383 0.064 1 98.06 10 ASP B O 1
ATOM 1532 N N . ALA B 1 11 ? -15.445 -16.75 -1.213 1 98.19 11 ALA B N 1
ATOM 1533 C CA . ALA B 1 11 ? -14.383 -17.75 -1.266 1 98.19 11 ALA B CA 1
ATOM 1534 C C . ALA B 1 11 ? -13.172 -17.234 -2.023 1 98.19 11 ALA B C 1
ATOM 1536 O O . ALA B 1 11 ? -12.031 -17.438 -1.609 1 98.19 11 ALA B O 1
ATOM 1537 N N . ALA B 1 12 ? -13.422 -16.547 -3.104 1 98.38 12 ALA B N 1
ATOM 1538 C CA . ALA B 1 12 ? -12.344 -15.984 -3.91 1 98.38 12 ALA B CA 1
ATOM 1539 C C . ALA B 1 12 ? -11.578 -14.922 -3.129 1 98.38 12 ALA B C 1
ATOM 1541 O O . ALA B 1 12 ? -10.352 -14.844 -3.213 1 98.38 12 ALA B O 1
ATOM 1542 N N . ILE B 1 13 ? -12.312 -14.133 -2.391 1 98.25 13 ILE B N 1
ATOM 1543 C CA . ILE B 1 13 ? -11.711 -13.086 -1.568 1 98.25 13 ILE B CA 1
ATOM 1544 C C . ILE B 1 13 ? -10.805 -13.727 -0.516 1 98.25 13 ILE B C 1
ATOM 1546 O O . ILE B 1 13 ? -9.68 -13.258 -0.293 1 98.25 13 ILE B O 1
ATOM 1550 N N . SER B 1 14 ? -11.266 -14.766 0.077 1 97.69 14 SER B N 1
ATOM 1551 C CA . SER B 1 14 ? -10.461 -15.469 1.069 1 97.69 14 SER B CA 1
ATOM 1552 C C . SER B 1 14 ? -9.18 -16.016 0.449 1 97.69 14 SER B C 1
ATOM 1554 O O . SER B 1 14 ? -8.094 -15.859 1.007 1 97.69 14 SER B O 1
ATOM 1556 N N . LEU B 1 15 ? -9.312 -16.594 -0.713 1 97 15 LEU B N 1
ATOM 1557 C CA . LEU B 1 15 ? -8.172 -17.156 -1.42 1 97 15 LEU B CA 1
ATOM 1558 C C . LEU B 1 15 ? -7.172 -16.078 -1.8 1 97 15 LEU B C 1
ATOM 1560 O O . LEU B 1 15 ? -5.969 -16.219 -1.562 1 97 15 LEU B O 1
ATOM 1564 N N . LEU B 1 16 ? -7.684 -15.031 -2.363 1 96.44 16 LEU B N 1
ATOM 1565 C CA . LEU B 1 16 ? -6.844 -13.93 -2.826 1 96.44 16 LEU B CA 1
ATOM 1566 C C . LEU B 1 16 ? -6.141 -13.258 -1.654 1 96.44 16 LEU B C 1
ATOM 1568 O O . LEU B 1 16 ? -4.945 -12.953 -1.73 1 96.44 16 LEU B O 1
ATOM 1572 N N . GLY B 1 17 ? -6.867 -13 -0.593 1 96.25 17 GLY B N 1
ATOM 1573 C CA . GLY B 1 17 ? -6.293 -12.383 0.593 1 96.25 17 GLY B CA 1
ATOM 1574 C C . GLY B 1 17 ? -5.219 -13.227 1.246 1 96.25 17 GLY B C 1
ATOM 1575 O O . GLY B 1 17 ? -4.184 -12.711 1.666 1 96.25 17 GLY B O 1
ATOM 1576 N N . ASP B 1 18 ? -5.418 -14.547 1.207 1 94 18 ASP B N 1
ATOM 1577 C CA . ASP B 1 18 ? -4.527 -15.461 1.921 1 94 18 ASP B CA 1
ATOM 1578 C C . ASP B 1 18 ? -3.322 -15.836 1.063 1 94 18 ASP B C 1
ATOM 1580 O O . ASP B 1 18 ? -2.234 -16.078 1.587 1 94 18 ASP B O 1
ATOM 1584 N N . SER B 1 19 ? -3.611 -15.828 -0.266 1 92.31 19 SER B N 1
ATOM 1585 C CA . SER B 1 19 ? -2.58 -16.469 -1.075 1 92.31 19 SER B CA 1
ATOM 1586 C C . SER B 1 19 ? -2.184 -15.594 -2.26 1 92.31 19 SER B C 1
ATOM 1588 O O . SER B 1 19 ? -1.25 -15.922 -2.994 1 92.31 19 SER B O 1
ATOM 1590 N N . GLY B 1 20 ? -2.852 -14.531 -2.441 1 91.88 20 GLY B N 1
ATOM 1591 C CA . GLY B 1 20 ? -2.486 -13.617 -3.512 1 91.88 20 GLY B CA 1
ATOM 1592 C C . GLY B 1 20 ? -3.283 -13.844 -4.781 1 91.88 20 GLY B C 1
ATOM 1593 O O . GLY B 1 20 ? -4.059 -14.797 -4.879 1 91.88 20 GLY B O 1
ATOM 1594 N N . VAL B 1 21 ? -3.082 -13.047 -5.77 1 90.94 21 VAL B N 1
ATOM 1595 C CA . VAL B 1 21 ? -3.889 -12.961 -6.984 1 90.94 21 VAL B CA 1
ATOM 1596 C C . VAL B 1 21 ? -3.709 -14.227 -7.816 1 90.94 21 VAL B C 1
ATOM 1598 O O . VAL B 1 21 ? -4.676 -14.75 -8.375 1 90.94 21 VAL B O 1
ATOM 1601 N N . ARG B 1 22 ? -2.555 -14.758 -7.898 1 88.38 22 ARG B N 1
ATOM 1602 C CA . ARG B 1 22 ? -2.26 -15.898 -8.758 1 88.38 22 ARG B CA 1
ATOM 1603 C C . ARG B 1 22 ? -2.918 -17.172 -8.227 1 88.38 22 ARG B C 1
ATOM 1605 O O . ARG B 1 22 ? -3.086 -18.141 -8.969 1 88.38 22 ARG B O 1
ATOM 1612 N N . ALA B 1 23 ? -3.275 -17.141 -7.051 1 92.06 23 ALA B N 1
ATOM 1613 C CA . ALA B 1 23 ? -3.902 -18.312 -6.449 1 92.06 23 ALA B CA 1
ATOM 1614 C C . ALA B 1 23 ? -5.367 -18.422 -6.867 1 92.06 23 ALA B C 1
ATOM 1616 O O . ALA B 1 23 ? -5.996 -19.469 -6.672 1 92.06 23 ALA B O 1
ATOM 1617 N N . VAL B 1 24 ? -5.902 -17.422 -7.41 1 95.44 24 VAL B N 1
ATOM 1618 C CA . VAL B 1 24 ? -7.328 -17.375 -7.715 1 95.44 24 VAL B CA 1
ATOM 1619 C C . VAL B 1 24 ? -7.574 -17.938 -9.109 1 95.44 24 VAL B C 1
ATOM 1621 O O . VAL B 1 24 ? -7.301 -17.281 -10.117 1 95.44 24 VAL B O 1
ATOM 1624 N N . THR B 1 25 ? -7.984 -19.141 -9.164 1 95.94 25 THR B N 1
ATOM 1625 C CA . THR B 1 25 ? -8.477 -19.797 -10.367 1 95.94 25 THR B CA 1
ATOM 1626 C C . THR B 1 25 ? -9.898 -20.328 -10.148 1 95.94 25 THR B C 1
ATOM 1628 O O . THR B 1 25 ? -10.344 -20.453 -9.016 1 95.94 25 THR B O 1
ATOM 1631 N N . HIS B 1 26 ? -10.555 -20.547 -11.289 1 97.5 26 HIS B N 1
ATOM 1632 C CA . HIS B 1 26 ? -11.898 -21.094 -11.164 1 97.5 26 HIS B CA 1
ATOM 1633 C C . HIS B 1 26 ? -11.906 -22.375 -10.328 1 97.5 26 HIS B C 1
ATOM 1635 O O . HIS B 1 26 ? -12.719 -22.516 -9.406 1 97.5 26 HIS B O 1
ATOM 1641 N N . ARG B 1 27 ? -10.984 -23.219 -10.578 1 97.31 27 ARG B N 1
ATOM 1642 C CA . ARG B 1 27 ? -10.891 -24.5 -9.875 1 97.31 27 ARG B CA 1
ATOM 1643 C C . ARG B 1 27 ? -10.602 -24.281 -8.391 1 97.31 27 ARG B C 1
ATOM 1645 O O . ARG B 1 27 ? -11.203 -24.938 -7.539 1 97.31 27 ARG B O 1
ATOM 1652 N N . ALA B 1 28 ? -9.703 -23.406 -8.055 1 97.62 28 ALA B N 1
ATOM 1653 C CA . ALA B 1 28 ? -9.344 -23.141 -6.668 1 97.62 28 ALA B CA 1
ATOM 1654 C C . ALA B 1 28 ? -10.516 -22.531 -5.902 1 97.62 28 ALA B C 1
ATOM 1656 O O . ALA B 1 28 ? -10.711 -22.828 -4.723 1 97.62 28 ALA B O 1
ATOM 1657 N N . VAL B 1 29 ? -11.273 -21.672 -6.566 1 98.25 29 VAL B N 1
ATOM 1658 C CA . VAL B 1 29 ? -12.422 -21.031 -5.93 1 98.25 29 VAL B CA 1
ATOM 1659 C C . VAL B 1 29 ? -13.508 -22.078 -5.676 1 98.25 29 VAL B C 1
ATOM 1661 O O . VAL B 1 29 ? -14.125 -22.094 -4.605 1 98.25 29 VAL B O 1
ATOM 1664 N N . ASP B 1 30 ? -13.727 -22.969 -6.676 1 98.06 30 ASP B N 1
ATOM 1665 C CA . ASP B 1 30 ? -14.664 -24.062 -6.473 1 98.06 30 ASP B CA 1
ATOM 1666 C C . ASP B 1 30 ? -14.32 -24.844 -5.215 1 98.06 30 ASP B C 1
ATOM 1668 O O . ASP B 1 30 ? -15.188 -25.078 -4.367 1 98.06 30 ASP B O 1
ATOM 1672 N N . ALA B 1 31 ? -13.117 -25.219 -5.121 1 98.06 31 ALA B N 1
ATOM 1673 C CA . ALA B 1 31 ? -12.641 -26.031 -4.004 1 98.06 31 ALA B CA 1
ATOM 1674 C C . ALA B 1 31 ? -12.797 -25.281 -2.682 1 98.06 31 ALA B C 1
ATOM 1676 O O . ALA B 1 31 ? -13.266 -25.844 -1.693 1 98.06 31 ALA B O 1
ATOM 1677 N N . ALA B 1 32 ? -12.438 -24.062 -2.656 1 96.75 32 ALA B N 1
ATOM 1678 C CA . ALA B 1 32 ? -12.508 -23.234 -1.447 1 96.75 32 ALA B CA 1
ATOM 1679 C C . ALA B 1 32 ? -13.945 -23.047 -0.991 1 96.75 32 ALA B C 1
ATOM 1681 O O . ALA B 1 32 ? -14.219 -22.969 0.209 1 96.75 32 ALA B O 1
ATOM 1682 N N . ALA B 1 33 ? -14.828 -23 -1.959 1 97.06 33 ALA B N 1
ATOM 1683 C CA . ALA B 1 33 ? -16.234 -22.781 -1.659 1 97.06 33 ALA B CA 1
ATOM 1684 C C . ALA B 1 33 ? -16.922 -24.109 -1.312 1 97.06 33 ALA B C 1
ATOM 1686 O O . ALA B 1 33 ? -18.094 -24.109 -0.892 1 97.06 33 ALA B O 1
ATOM 1687 N N . GLY B 1 34 ? -16.219 -25.203 -1.516 1 97.25 34 GLY B N 1
ATOM 1688 C CA . GLY B 1 34 ? -16.828 -26.5 -1.294 1 97.25 34 GLY B CA 1
ATOM 1689 C C . GLY B 1 34 ? -17.891 -26.844 -2.312 1 97.25 34 GLY B C 1
ATOM 1690 O O . GLY B 1 34 ? -18.906 -27.469 -1.975 1 97.25 34 GLY B O 1
ATOM 1691 N N . LEU B 1 35 ? -17.734 -26.375 -3.465 1 96.94 35 LEU B N 1
ATOM 1692 C CA . LEU B 1 35 ? -18.703 -26.578 -4.531 1 96.94 35 LEU B CA 1
ATOM 1693 C C . LEU B 1 35 ? -18.141 -27.5 -5.617 1 96.94 35 LEU B C 1
ATOM 1695 O O . LEU B 1 35 ? -16.922 -27.656 -5.727 1 96.94 35 LEU B O 1
ATOM 1699 N N . PRO B 1 36 ? -18.969 -28.062 -6.414 1 96.5 36 PRO B N 1
ATOM 1700 C CA . PRO B 1 36 ? -18.5 -28.906 -7.516 1 96.5 36 PRO B CA 1
ATOM 1701 C C . PRO B 1 36 ? -17.672 -28.141 -8.539 1 96.5 36 PRO B C 1
ATOM 1703 O O . PRO B 1 36 ? -17.875 -26.938 -8.727 1 96.5 36 PRO B O 1
ATOM 1706 N N . ALA B 1 37 ? -16.844 -28.875 -9.203 1 96.5 37 ALA B N 1
ATOM 1707 C CA . ALA B 1 37 ? -16.031 -28.281 -10.266 1 96.5 37 ALA B CA 1
ATOM 1708 C C . ALA B 1 37 ? -16.906 -27.641 -11.336 1 96.5 37 ALA B C 1
ATOM 1710 O O . ALA B 1 37 ? -17.938 -28.188 -11.719 1 96.5 37 ALA B O 1
ATOM 1711 N N . GLY B 1 38 ? -16.516 -26.484 -11.711 1 96.38 38 GLY B N 1
ATOM 1712 C CA . GLY B 1 38 ? -17.234 -25.781 -12.758 1 96.38 38 GLY B CA 1
ATOM 1713 C C . GLY B 1 38 ? -18.234 -24.766 -12.227 1 96.38 38 GLY B C 1
ATOM 1714 O O . GLY B 1 38 ? -18.797 -23.984 -12.992 1 96.38 38 GLY B O 1
ATOM 1715 N N . SER B 1 39 ? -18.453 -24.703 -10.938 1 97 39 SER B N 1
ATOM 1716 C CA . SER B 1 39 ? -19.406 -23.766 -10.32 1 97 39 SER B CA 1
ATOM 1717 C C . SER B 1 39 ? -19 -22.328 -10.586 1 97 39 SER B C 1
ATOM 1719 O O . SER B 1 39 ? -19.844 -21.5 -10.922 1 97 39 SER B O 1
ATOM 1721 N N . THR B 1 40 ? -17.75 -21.984 -10.414 1 97.81 40 THR B N 1
ATOM 1722 C CA . THR B 1 40 ? -17.25 -20.625 -10.602 1 97.81 40 THR B CA 1
ATOM 1723 C C . THR B 1 40 ? -17.328 -20.234 -12.078 1 97.81 40 THR B C 1
ATOM 1725 O O . THR B 1 40 ? -17.781 -19.141 -12.406 1 97.81 40 THR B O 1
ATOM 1728 N N . SER B 1 41 ? -16.938 -21.141 -12.977 1 97.19 41 SER B N 1
ATOM 1729 C CA . SER B 1 41 ? -16.922 -20.828 -14.398 1 97.19 41 SER B CA 1
ATOM 1730 C C . SER B 1 41 ? -18.344 -20.641 -14.945 1 97.19 41 SER B C 1
ATOM 1732 O O . SER B 1 41 ? -18.547 -19.922 -15.922 1 97.19 41 SER B O 1
ATOM 1734 N N . ASN B 1 42 ? -19.281 -21.266 -14.328 1 96.88 42 ASN B N 1
ATOM 1735 C CA . ASN B 1 42 ? -20.672 -21.109 -14.719 1 96.88 42 ASN B CA 1
ATOM 1736 C C . ASN B 1 42 ? -21.188 -19.688 -14.422 1 96.88 42 ASN B C 1
ATOM 1738 O O . ASN B 1 42 ? -22.062 -19.188 -15.125 1 96.88 42 ASN B O 1
ATOM 1742 N N . VAL B 1 43 ? -20.656 -19.109 -13.383 1 96.88 43 VAL B N 1
ATOM 1743 C CA . VAL B 1 43 ? -21.109 -17.781 -12.953 1 96.88 43 VAL B CA 1
ATOM 1744 C C . VAL B 1 43 ? -20.219 -16.703 -13.586 1 96.88 43 VAL B C 1
ATOM 1746 O O . VAL B 1 43 ? -20.703 -15.648 -13.992 1 96.88 43 VAL B O 1
ATOM 1749 N N . PHE B 1 44 ? -18.922 -17 -13.609 1 97.12 44 PHE B N 1
ATOM 1750 C CA . PHE B 1 44 ? -17.922 -16.094 -14.164 1 97.12 44 PHE B CA 1
ATOM 1751 C C . PHE B 1 44 ? -17.203 -16.734 -15.336 1 97.12 44 PHE B C 1
ATOM 1753 O O . PHE B 1 44 ? -16.312 -17.578 -15.141 1 97.12 44 PHE B O 1
ATOM 1760 N N . ARG B 1 45 ? -17.375 -16.266 -16.453 1 94.06 45 ARG B N 1
ATOM 1761 C CA . ARG B 1 45 ? -16.969 -16.938 -17.688 1 94.06 45 ARG B CA 1
ATOM 1762 C C . ARG B 1 45 ? -15.469 -16.781 -17.922 1 94.06 45 ARG B C 1
ATOM 1764 O O . ARG B 1 45 ? -14.859 -17.562 -18.656 1 94.06 45 ARG B O 1
ATOM 1771 N N . SER B 1 46 ? -14.977 -15.719 -17.344 1 94.5 46 SER B N 1
ATOM 1772 C CA . SER B 1 46 ? -13.547 -15.477 -17.484 1 94.5 46 SER B CA 1
ATOM 1773 C C . SER B 1 46 ? -12.914 -15.086 -16.156 1 94.5 46 SER B C 1
ATOM 1775 O O . SER B 1 46 ? -13.609 -14.703 -15.219 1 94.5 46 SER B O 1
ATOM 1777 N N . ARG B 1 47 ? -11.648 -15.195 -16.094 1 92.81 47 ARG B N 1
ATOM 1778 C CA . ARG B 1 47 ? -10.914 -14.781 -14.906 1 92.81 47 ARG B CA 1
ATOM 1779 C C . ARG B 1 47 ? -11.07 -13.289 -14.656 1 92.81 47 ARG B C 1
ATOM 1781 O O . ARG B 1 47 ? -11.18 -12.852 -13.508 1 92.81 47 ARG B O 1
ATOM 1788 N N . ASP B 1 48 ? -11.156 -12.531 -15.727 1 92.25 48 ASP B N 1
ATOM 1789 C CA . ASP B 1 48 ? -11.359 -11.094 -15.594 1 92.25 48 ASP B CA 1
ATOM 1790 C C . ASP B 1 48 ? -12.719 -10.789 -14.969 1 92.25 48 ASP B C 1
ATOM 1792 O O . ASP B 1 48 ? -12.836 -9.914 -14.109 1 92.25 48 ASP B O 1
ATOM 1796 N N . ALA B 1 49 ? -13.68 -11.492 -15.398 1 95.31 49 ALA B N 1
ATOM 1797 C CA . ALA B 1 49 ? -15.008 -11.312 -14.828 1 95.31 49 ALA B CA 1
ATOM 1798 C C . ALA B 1 49 ? -15.023 -11.664 -13.344 1 95.31 49 ALA B C 1
ATOM 1800 O O . ALA B 1 49 ? -15.719 -11.023 -12.555 1 95.31 49 ALA B O 1
ATOM 1801 N N . LEU B 1 50 ? -14.336 -12.727 -13.023 1 96.69 50 LEU B N 1
ATOM 1802 C CA . LEU B 1 50 ? -14.211 -13.117 -11.625 1 96.69 50 LEU B CA 1
ATOM 1803 C C . LEU B 1 50 ? -13.555 -12.008 -10.805 1 96.69 50 LEU B C 1
ATOM 1805 O O . LEU B 1 50 ? -14.055 -11.641 -9.742 1 96.69 50 LEU B O 1
ATOM 1809 N N . PHE B 1 51 ? -12.484 -11.406 -11.281 1 95.44 51 PHE B N 1
ATOM 1810 C CA . PHE B 1 51 ? -11.766 -10.359 -10.57 1 95.44 51 PHE B CA 1
ATOM 1811 C C . PHE B 1 51 ? -12.617 -9.102 -10.453 1 95.44 51 PHE B C 1
ATOM 1813 O O . PHE B 1 51 ? -12.602 -8.43 -9.422 1 95.44 51 PHE B O 1
ATOM 1820 N N . ASP B 1 52 ? -13.406 -8.805 -11.516 1 94.62 52 ASP B N 1
ATOM 1821 C CA . ASP B 1 52 ? -14.344 -7.691 -11.43 1 94.62 52 ASP B CA 1
ATOM 1822 C C . ASP B 1 52 ? -15.344 -7.902 -10.297 1 94.62 52 ASP B C 1
ATOM 1824 O O . ASP B 1 52 ? -15.641 -6.973 -9.539 1 94.62 52 ASP B O 1
ATOM 1828 N N . GLY B 1 53 ? -15.773 -9.125 -10.242 1 96.19 53 GLY B N 1
ATOM 1829 C CA . GLY B 1 53 ? -16.672 -9.461 -9.148 1 96.19 53 GLY B CA 1
ATOM 1830 C C . GLY B 1 53 ? -16.031 -9.336 -7.781 1 96.19 53 GLY B C 1
ATOM 1831 O O . GLY B 1 53 ? -16.672 -8.867 -6.832 1 96.19 53 GLY B O 1
ATOM 1832 N N . ILE B 1 54 ? -14.812 -9.742 -7.648 1 97.38 54 ILE B N 1
ATOM 1833 C CA . ILE B 1 54 ? -14.086 -9.656 -6.391 1 97.38 54 ILE B CA 1
ATOM 1834 C C . ILE B 1 54 ? -13.953 -8.195 -5.969 1 97.38 54 ILE B C 1
ATOM 1836 O O . ILE B 1 54 ? -14.234 -7.844 -4.82 1 97.38 54 ILE B O 1
ATOM 1840 N N . VAL B 1 55 ? -13.531 -7.312 -6.914 1 96.06 55 VAL B N 1
ATOM 1841 C CA . VAL B 1 55 ? -13.344 -5.895 -6.621 1 96.06 55 VAL B CA 1
ATOM 1842 C C . VAL B 1 55 ? -14.648 -5.289 -6.109 1 96.06 55 VAL B C 1
ATOM 1844 O O . VAL B 1 55 ? -14.656 -4.582 -5.098 1 96.06 55 VAL B O 1
ATOM 1847 N N . GLU B 1 56 ? -15.719 -5.613 -6.727 1 95.75 56 GLU B N 1
ATOM 1848 C CA . GLU B 1 56 ? -17.031 -5.102 -6.336 1 95.75 56 GLU B CA 1
ATOM 1849 C C . GLU B 1 56 ? -17.438 -5.617 -4.957 1 95.75 56 GLU B C 1
ATOM 1851 O O . GLU B 1 56 ? -17.938 -4.859 -4.129 1 95.75 56 GLU B O 1
ATOM 1856 N N . ARG B 1 57 ? -17.266 -6.891 -4.758 1 97.06 57 ARG B N 1
ATOM 1857 C CA . ARG B 1 57 ? -17.641 -7.5 -3.49 1 97.06 57 ARG B CA 1
ATOM 1858 C C . ARG B 1 57 ? -16.797 -6.961 -2.342 1 97.06 57 ARG B C 1
ATOM 1860 O O . ARG B 1 57 ? -17.297 -6.75 -1.237 1 97.06 57 ARG B O 1
ATOM 1867 N N . VAL B 1 58 ? -15.523 -6.762 -2.545 1 96.81 58 VAL B N 1
ATOM 1868 C CA . VAL B 1 58 ? -14.648 -6.172 -1.536 1 96.81 58 VAL B CA 1
ATOM 1869 C C . VAL B 1 58 ? -15.164 -4.789 -1.149 1 96.81 58 VAL B C 1
ATOM 1871 O O . VAL B 1 58 ? -15.32 -4.484 0.036 1 96.81 58 VAL B O 1
ATOM 1874 N N . ALA B 1 59 ? -15.453 -3.949 -2.158 1 94.44 59 ALA B N 1
ATOM 1875 C CA . ALA B 1 59 ? -15.961 -2.6 -1.909 1 94.44 59 ALA B CA 1
ATOM 1876 C C . ALA B 1 59 ? -17.266 -2.639 -1.122 1 94.44 59 ALA B C 1
ATOM 1878 O O . ALA B 1 59 ? -17.469 -1.846 -0.198 1 94.44 59 ALA B O 1
ATOM 1879 N N . ALA B 1 60 ? -18.125 -3.551 -1.482 1 94.56 60 ALA B N 1
ATOM 1880 C CA . ALA B 1 60 ? -19.406 -3.676 -0.81 1 94.56 60 ALA B CA 1
ATOM 1881 C C . ALA B 1 60 ? -19.234 -4.078 0.652 1 94.56 60 ALA B C 1
ATOM 1883 O O . ALA B 1 60 ? -19.906 -3.545 1.536 1 94.56 60 ALA B O 1
ATOM 1884 N N . ARG B 1 61 ? -18.391 -4.988 0.897 1 95.5 61 ARG B N 1
ATOM 1885 C CA . ARG B 1 61 ? -18.141 -5.461 2.258 1 95.5 61 ARG B CA 1
ATOM 1886 C C . ARG B 1 61 ? -17.469 -4.383 3.098 1 95.5 61 ARG B C 1
ATOM 1888 O O . ARG B 1 61 ? -17.766 -4.242 4.289 1 95.5 61 ARG B O 1
ATOM 1895 N N . GLU B 1 62 ? -16.531 -3.637 2.51 1 93.19 62 GLU B N 1
ATOM 1896 C CA . GLU B 1 62 ? -15.891 -2.525 3.211 1 93.19 62 GLU B CA 1
ATOM 1897 C C . GLU B 1 62 ? -16.906 -1.46 3.598 1 93.19 62 GLU B C 1
ATOM 1899 O O . GLU B 1 62 ? -16.922 -0.981 4.734 1 93.19 62 GLU B O 1
ATOM 1904 N N . ARG B 1 63 ? -17.734 -1.119 2.666 1 90.12 63 ARG B N 1
ATOM 1905 C CA . ARG B 1 63 ? -18.781 -0.132 2.936 1 90.12 63 ARG B CA 1
ATOM 1906 C C . ARG B 1 63 ? -19.703 -0.6 4.059 1 90.12 63 ARG B C 1
ATOM 1908 O O . ARG B 1 63 ? -20.031 0.177 4.953 1 90.12 63 ARG B O 1
ATOM 1915 N N . ALA B 1 64 ? -20.109 -1.826 3.994 1 92.69 64 ALA B N 1
ATOM 1916 C CA . ALA B 1 64 ? -20.984 -2.383 5.023 1 92.69 64 ALA B CA 1
ATOM 1917 C C . ALA B 1 64 ? -20.312 -2.328 6.395 1 92.69 64 ALA B C 1
ATOM 1919 O O . ALA B 1 64 ? -20.984 -2.043 7.402 1 92.69 64 ALA B O 1
ATOM 1920 N N . HIS B 1 65 ? -19.062 -2.588 6.414 1 92.81 65 HIS B N 1
ATOM 1921 C CA . HIS B 1 65 ? -18.328 -2.543 7.668 1 92.81 65 HIS B CA 1
ATOM 1922 C C . HIS B 1 65 ? -18.234 -1.117 8.203 1 92.81 65 HIS B C 1
ATOM 1924 O O . HIS B 1 65 ? -18.406 -0.89 9.406 1 92.81 65 HIS B O 1
ATOM 1930 N N . TRP B 1 66 ? -17.969 -0.162 7.328 1 89 66 TRP B N 1
ATOM 1931 C CA . TRP B 1 66 ? -17.906 1.236 7.742 1 89 66 TRP B CA 1
ATOM 1932 C C . TRP B 1 66 ? -19.25 1.69 8.32 1 89 66 TRP B C 1
ATOM 1934 O O . TRP B 1 66 ? -19.281 2.404 9.328 1 89 66 TRP B O 1
ATOM 1944 N N . ASP B 1 67 ? -20.297 1.261 7.719 1 88.69 67 ASP B N 1
ATOM 1945 C CA . ASP B 1 67 ? -21.641 1.587 8.195 1 88.69 67 ASP B CA 1
ATOM 1946 C C . ASP B 1 67 ? -21.891 0.992 9.586 1 88.69 67 ASP B C 1
ATOM 1948 O O . ASP B 1 67 ? -22.5 1.635 10.438 1 88.69 67 ASP B O 1
ATOM 1952 N N . THR B 1 68 ? -21.438 -0.164 9.766 1 92.88 68 THR B N 1
ATOM 1953 C CA . THR B 1 68 ? -21.594 -0.835 11.055 1 92.88 68 THR B CA 1
ATOM 1954 C C . THR B 1 68 ? -20.828 -0.103 12.148 1 92.88 68 THR B C 1
ATOM 1956 O O . THR B 1 68 ? -21.359 0.14 13.234 1 92.88 68 THR B O 1
ATOM 1959 N N . VAL B 1 69 ? -19.594 0.281 11.867 1 92.44 69 VAL B N 1
ATOM 1960 C CA . VAL B 1 69 ? -18.719 0.923 12.844 1 92.44 69 VAL B CA 1
ATOM 1961 C C . VAL B 1 69 ? -19.281 2.287 13.227 1 92.44 69 VAL B C 1
ATOM 1963 O O . VAL B 1 69 ? -19.203 2.695 14.391 1 92.44 69 VAL B O 1
ATOM 1966 N N . SER B 1 70 ? -19.875 3.021 12.281 1 89.31 70 SER B N 1
ATOM 1967 C CA . SER B 1 70 ? -20.438 4.348 12.539 1 89.31 70 SER B CA 1
ATOM 1968 C C . SER B 1 70 ? -21.828 4.262 13.133 1 89.31 70 SER B C 1
ATOM 1970 O O . SER B 1 70 ? -22.469 5.285 13.383 1 89.31 70 SER B O 1
ATOM 1972 N N . ALA B 1 71 ? -22.344 3.035 13.398 1 87.94 71 ALA B N 1
ATOM 1973 C CA . ALA B 1 71 ? -23.672 2.781 13.922 1 87.94 71 ALA B CA 1
ATOM 1974 C C . ALA B 1 71 ? -24.734 3.426 13.039 1 87.94 71 ALA B C 1
ATOM 1976 O O . ALA B 1 71 ? -25.734 3.945 13.539 1 87.94 71 ALA B O 1
ATOM 1977 N N . GLY B 1 72 ? -24.375 3.51 11.914 1 81.44 72 GLY B N 1
ATOM 1978 C CA . GLY B 1 72 ? -25.328 4.051 10.953 1 81.44 72 GLY B CA 1
ATOM 1979 C C . GLY B 1 72 ? -25.438 5.562 11.016 1 81.44 72 GLY B C 1
ATOM 1980 O O . GLY B 1 72 ? -26.281 6.156 10.328 1 81.44 72 GLY B O 1
ATOM 1981 N N . THR B 1 73 ? -24.641 6.258 11.891 1 85.88 73 THR B N 1
ATOM 1982 C CA . THR B 1 73 ? -24.656 7.715 11.984 1 85.88 73 THR B CA 1
ATOM 1983 C C . THR B 1 73 ? -23.297 8.281 11.555 1 85.88 73 THR B C 1
ATOM 1985 O O . THR B 1 73 ? -22.266 7.914 12.102 1 85.88 73 THR B O 1
ATOM 1988 N N . PRO B 1 74 ? -23.406 9.203 10.617 1 89.94 74 PRO B N 1
ATOM 1989 C CA . PRO B 1 74 ? -22.156 9.789 10.156 1 89.94 74 PRO B CA 1
ATOM 1990 C C . PRO B 1 74 ? -21.453 10.625 11.227 1 89.94 74 PRO B C 1
ATOM 1992 O O . PRO B 1 74 ? -22.125 11.297 12.023 1 89.94 74 PRO B O 1
ATOM 1995 N N . PRO B 1 75 ? -20.109 10.539 11.312 1 94.12 75 PRO B N 1
ATOM 1996 C CA . PRO B 1 75 ? -19.391 11.43 12.227 1 94.12 75 PRO B CA 1
ATOM 1997 C C . PRO B 1 75 ? -19.547 12.906 11.867 1 94.12 75 PRO B C 1
ATOM 1999 O O . PRO B 1 75 ? -19.578 13.258 10.688 1 94.12 75 PRO B O 1
ATOM 2002 N N . THR B 1 76 ? -19.672 13.758 12.891 1 95.31 76 THR B N 1
ATOM 2003 C CA . THR B 1 76 ? -19.938 15.172 12.633 1 95.31 76 THR B CA 1
ATOM 2004 C C . THR B 1 76 ? -18.812 16.031 13.203 1 95.31 76 THR B C 1
ATOM 2006 O O . THR B 1 76 ? -18.859 17.266 13.125 1 95.31 76 THR B O 1
ATOM 2009 N N . THR B 1 77 ? -17.828 15.445 13.844 1 95.69 77 THR B N 1
ATOM 2010 C CA . THR B 1 77 ? -16.656 16.141 14.352 1 95.69 77 THR B CA 1
ATOM 2011 C C . THR B 1 77 ? -15.375 15.438 13.914 1 95.69 77 THR B C 1
ATOM 2013 O O . THR B 1 77 ? -15.398 14.25 13.594 1 95.69 77 THR B O 1
ATOM 2016 N N . PRO B 1 78 ? -14.281 16.141 13.922 1 96.12 78 PRO B N 1
ATOM 2017 C CA . PRO B 1 78 ? -13.008 15.492 13.602 1 96.12 78 PRO B CA 1
ATOM 2018 C C . PRO B 1 78 ? -12.703 14.305 14.516 1 96.12 78 PRO B C 1
ATOM 2020 O O . PRO B 1 78 ? -12.227 13.266 14.047 1 96.12 78 PRO B O 1
ATOM 2023 N N . ALA B 1 79 ? -13.055 14.453 15.781 1 96.44 79 ALA B N 1
ATOM 2024 C CA . ALA B 1 79 ? -12.781 13.391 16.75 1 96.44 79 ALA B CA 1
ATOM 2025 C C . ALA B 1 79 ? -13.633 12.156 16.453 1 96.44 79 ALA B C 1
ATOM 2027 O O . ALA B 1 79 ? -13.156 11.023 16.562 1 96.44 79 ALA B O 1
ATOM 2028 N N . GLU B 1 80 ? -14.875 12.383 16.109 1 96.06 80 GLU B N 1
ATOM 2029 C CA . GLU B 1 80 ? -15.75 11.273 15.75 1 96.06 80 GLU B CA 1
ATOM 2030 C C . GLU B 1 80 ? -15.273 10.57 14.484 1 96.06 80 GLU B C 1
ATOM 2032 O O . GLU B 1 80 ? -15.281 9.336 14.414 1 96.06 80 GLU B O 1
ATOM 2037 N N . LEU B 1 81 ? -14.906 11.344 13.508 1 96.25 81 LEU B N 1
ATOM 2038 C CA . LEU B 1 81 ? -14.383 10.773 12.266 1 96.25 81 LEU B CA 1
ATOM 2039 C C . LEU B 1 81 ? -13.109 9.984 12.523 1 96.25 81 LEU B C 1
ATOM 2041 O O . LEU B 1 81 ? -12.945 8.875 12.008 1 96.25 81 LEU B O 1
ATOM 2045 N N . ALA B 1 82 ? -12.227 10.539 13.391 1 97.12 82 ALA B N 1
ATOM 2046 C CA . ALA B 1 82 ? -10.992 9.844 13.766 1 97.12 82 ALA B CA 1
ATOM 2047 C C . ALA B 1 82 ? -11.297 8.516 14.453 1 97.12 82 ALA B C 1
ATOM 2049 O O . ALA B 1 82 ? -10.625 7.516 14.203 1 97.12 82 ALA B O 1
ATOM 2050 N N . TRP B 1 83 ? -12.273 8.523 15.289 1 96.88 83 TRP B N 1
ATOM 2051 C CA . TRP B 1 83 ? -12.656 7.316 16 1 96.88 83 TRP B CA 1
ATOM 2052 C C . TRP B 1 83 ? -13.133 6.234 15.039 1 96.88 83 TRP B C 1
ATOM 2054 O O . TRP B 1 83 ? -12.719 5.078 15.141 1 96.88 83 TRP B O 1
ATOM 2064 N N . VAL B 1 84 ? -13.961 6.594 14.117 1 95.81 84 VAL B N 1
ATOM 2065 C CA . VAL B 1 84 ? -14.477 5.645 13.141 1 95.81 84 VAL B CA 1
ATOM 2066 C C . VAL B 1 84 ? -13.328 5.09 12.305 1 95.81 84 VAL B C 1
ATOM 2068 O O . VAL B 1 84 ? -13.203 3.875 12.141 1 95.81 84 VAL B O 1
ATOM 2071 N N . LEU B 1 85 ? -12.484 5.969 11.797 1 96.5 85 LEU B N 1
ATOM 2072 C CA . LEU B 1 85 ? -11.359 5.543 10.961 1 96.5 85 LEU B CA 1
ATOM 2073 C C . LEU B 1 85 ? -10.422 4.629 11.742 1 96.5 85 LEU B C 1
ATOM 2075 O O . LEU B 1 85 ? -9.914 3.646 11.195 1 96.5 85 LEU B O 1
ATOM 2079 N N . ALA B 1 86 ? -10.188 4.961 13.008 1 97.88 86 ALA B N 1
ATOM 2080 C CA . ALA B 1 86 ? -9.305 4.152 13.852 1 97.88 86 ALA B CA 1
ATOM 2081 C C . ALA B 1 86 ? -9.883 2.76 14.07 1 97.88 86 ALA B C 1
ATOM 2083 O O . ALA B 1 86 ? -9.156 1.764 14.023 1 97.88 86 ALA B O 1
ATOM 2084 N N . ARG B 1 87 ? -11.164 2.689 14.305 1 97.12 87 ARG B N 1
ATOM 2085 C CA . ARG B 1 87 ? -11.828 1.406 14.516 1 97.12 87 ARG B CA 1
ATOM 2086 C C . ARG B 1 87 ? -11.805 0.562 13.242 1 97.12 87 ARG B C 1
ATOM 2088 O O . ARG B 1 87 ? -11.578 -0.648 13.305 1 97.12 87 ARG B O 1
ATOM 2095 N N . VAL B 1 88 ? -12.062 1.187 12.188 1 96.25 88 VAL B N 1
ATOM 2096 C CA . VAL B 1 88 ? -12.031 0.482 10.906 1 96.25 88 VAL B CA 1
ATOM 2097 C C . VAL B 1 88 ? -10.617 -0.005 10.617 1 96.25 88 VAL B C 1
ATOM 2099 O O . VAL B 1 88 ? -10.422 -1.127 10.141 1 96.25 88 VAL B O 1
ATOM 2102 N N . ALA B 1 89 ? -9.625 0.833 10.883 1 97.75 89 ALA B N 1
ATOM 2103 C CA . ALA B 1 89 ? -8.234 0.427 10.688 1 97.75 89 ALA B CA 1
ATOM 2104 C C . ALA B 1 89 ? -7.883 -0.764 11.57 1 97.75 89 ALA B C 1
ATOM 2106 O O . ALA B 1 89 ? -7.184 -1.683 11.141 1 97.75 89 ALA B O 1
ATOM 2107 N N . HIS B 1 90 ? -8.305 -0.672 12.758 1 97.38 90 HIS B N 1
ATOM 2108 C CA . HIS B 1 90 ? -8.086 -1.775 13.688 1 97.38 90 HIS B CA 1
ATOM 2109 C C . HIS B 1 90 ? -8.688 -3.072 13.156 1 97.38 90 HIS B C 1
ATOM 2111 O O . HIS B 1 90 ? -8 -4.094 13.078 1 97.38 90 HIS B O 1
ATOM 2117 N N . ASP B 1 91 ? -9.906 -3.062 12.703 1 97.31 91 ASP B N 1
ATOM 2118 C CA . ASP B 1 91 ? -10.578 -4.242 12.172 1 97.31 91 ASP B CA 1
ATOM 2119 C C . ASP B 1 91 ? -9.945 -4.688 10.859 1 97.31 91 ASP B C 1
ATOM 2121 O O . ASP B 1 91 ? -9.859 -5.887 10.578 1 97.31 91 ASP B O 1
ATOM 2125 N N . ALA B 1 92 ? -9.547 -3.691 10.047 1 97.44 92 ALA B N 1
ATOM 2126 C CA . ALA B 1 92 ? -8.9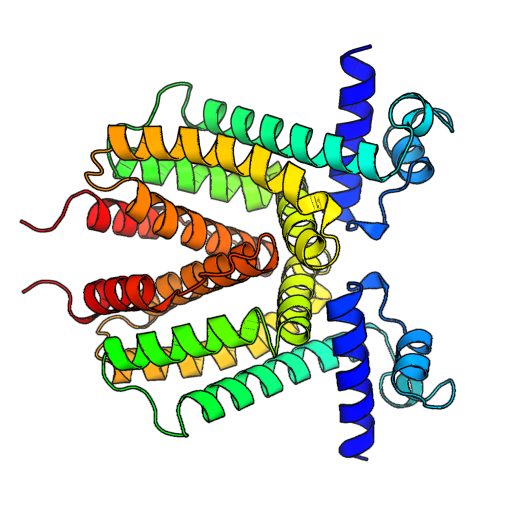38 -3.957 8.742 1 97.44 92 ALA B CA 1
ATOM 2127 C C . ALA B 1 92 ? -7.656 -4.766 8.891 1 97.44 92 ALA B C 1
ATOM 2129 O O . ALA B 1 92 ? -7.273 -5.512 7.984 1 97.44 92 ALA B O 1
ATOM 2130 N N . THR B 1 93 ? -6.961 -4.648 10.062 1 97.88 93 THR B N 1
ATOM 2131 C CA . THR B 1 93 ? -5.672 -5.301 10.25 1 97.88 93 THR B CA 1
ATOM 2132 C C . THR B 1 93 ? -5.805 -6.52 11.156 1 97.88 93 THR B C 1
ATOM 2134 O O . THR B 1 93 ? -4.809 -7.18 11.469 1 97.88 93 THR B O 1
ATOM 2137 N N . ARG B 1 94 ? -6.992 -6.82 11.633 1 95.75 94 ARG B N 1
ATOM 2138 C CA . ARG B 1 94 ? -7.254 -7.953 12.516 1 95.75 94 ARG B CA 1
ATOM 2139 C C . ARG B 1 94 ? -8.414 -8.797 11.992 1 95.75 94 ARG B C 1
ATOM 2141 O O . ARG B 1 94 ? -8.234 -9.586 11.062 1 95.75 94 ARG B O 1
ATOM 2148 N N . THR B 1 95 ? -9.688 -8.484 12.344 1 96 95 THR B N 1
ATOM 2149 C CA . THR B 1 95 ? -10.844 -9.312 12.055 1 96 95 THR B CA 1
ATOM 2150 C C . THR B 1 95 ? -11.148 -9.312 10.555 1 96 95 THR B C 1
ATOM 2152 O O . THR B 1 95 ? -11.656 -10.305 10.023 1 96 95 THR B O 1
ATOM 2155 N N . HIS B 1 96 ? -10.828 -8.258 9.828 1 97.19 96 HIS B N 1
ATOM 2156 C CA . HIS B 1 96 ? -11.094 -8.156 8.398 1 97.19 96 HIS B CA 1
ATOM 2157 C C . HIS B 1 96 ? -9.797 -8.203 7.594 1 97.19 96 HIS B C 1
ATOM 2159 O O . HIS B 1 96 ? -9.75 -7.711 6.465 1 97.19 96 HIS B O 1
ATOM 2165 N N . ARG B 1 97 ? -8.812 -8.75 8.203 1 96.69 97 ARG B N 1
ATOM 2166 C CA . ARG B 1 97 ? -7.461 -8.75 7.648 1 96.69 97 ARG B CA 1
ATOM 2167 C C . ARG B 1 97 ? -7.441 -9.359 6.25 1 96.69 97 ARG B C 1
ATOM 2169 O O . ARG B 1 97 ? -6.785 -8.836 5.348 1 96.69 97 ARG B O 1
ATOM 2176 N N . THR B 1 98 ? -8.141 -10.445 6.039 1 96.94 98 THR B N 1
ATOM 2177 C CA . THR B 1 98 ? -8.148 -11.133 4.754 1 96.94 98 THR B CA 1
ATOM 2178 C C . THR B 1 98 ? -8.789 -10.258 3.678 1 96.94 98 THR B C 1
ATOM 2180 O O . THR B 1 98 ? -8.273 -10.172 2.559 1 96.94 98 THR B O 1
ATOM 2183 N N . LEU B 1 99 ? -9.859 -9.617 4 1 97.81 99 LEU B N 1
ATOM 2184 C CA . LEU B 1 99 ? -10.516 -8.688 3.086 1 97.81 99 LEU B CA 1
ATOM 2185 C C . LEU B 1 99 ? -9.586 -7.543 2.707 1 97.81 99 LEU B C 1
ATOM 2187 O O . LEU B 1 99 ? -9.492 -7.176 1.534 1 97.81 99 LEU B O 1
ATOM 2191 N N . THR B 1 100 ? -8.891 -7.031 3.707 1 97.94 100 THR B N 1
ATOM 2192 C CA . THR B 1 100 ? -7.988 -5.906 3.506 1 97.94 100 THR B CA 1
ATOM 2193 C C . THR B 1 100 ? -6.793 -6.32 2.652 1 97.94 100 THR B C 1
ATOM 2195 O O . THR B 1 100 ? -6.379 -5.586 1.754 1 97.94 100 THR B O 1
ATOM 2198 N N . LEU B 1 101 ? -6.289 -7.473 2.898 1 97.69 101 LEU B N 1
ATOM 2199 C CA . LEU B 1 101 ? -5.18 -7.984 2.098 1 97.69 101 LEU B CA 1
ATOM 2200 C C . LEU B 1 101 ? -5.605 -8.188 0.648 1 97.69 101 LEU B C 1
ATOM 2202 O O . LEU B 1 101 ? -4.82 -7.957 -0.273 1 97.69 101 LEU B O 1
ATOM 2206 N N . CYS B 1 102 ? -6.801 -8.648 0.461 1 97.5 102 CYS B N 1
ATOM 2207 C CA . CYS B 1 102 ? -7.332 -8.758 -0.893 1 97.5 102 CYS B CA 1
ATOM 2208 C C . CYS B 1 102 ? -7.316 -7.402 -1.591 1 97.5 102 CYS B C 1
ATOM 2210 O O . CYS B 1 102 ? -6.832 -7.285 -2.717 1 97.5 102 CYS B O 1
ATOM 2212 N N . ARG B 1 103 ? -7.773 -6.391 -0.913 1 96.25 103 ARG B N 1
ATOM 2213 C CA . ARG B 1 103 ? -7.797 -5.035 -1.452 1 96.25 103 ARG B CA 1
ATOM 2214 C C . ARG B 1 103 ? -6.395 -4.57 -1.832 1 96.25 103 ARG B C 1
ATOM 2216 O O . ARG B 1 103 ? -6.172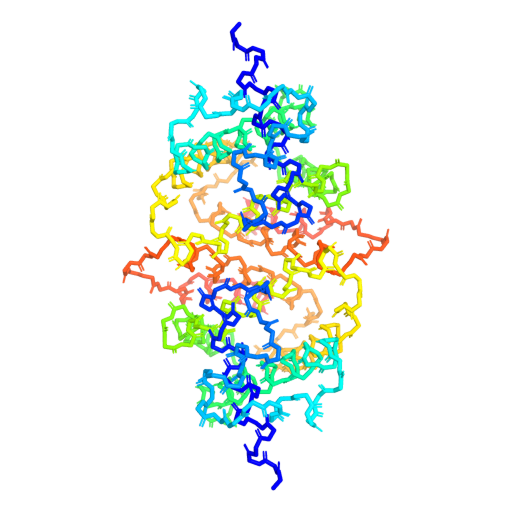 -4.102 -2.951 1 96.25 103 ARG B O 1
ATOM 2223 N N . TYR B 1 104 ? -5.434 -4.711 -0.989 1 97.06 104 TYR B N 1
ATOM 2224 C CA . TYR B 1 104 ? -4.074 -4.23 -1.225 1 97.06 104 TYR B CA 1
ATOM 2225 C C . TYR B 1 104 ? -3.389 -5.055 -2.309 1 97.06 104 TYR B C 1
ATOM 2227 O O . TYR B 1 104 ? -2.635 -4.516 -3.121 1 97.06 104 TYR B O 1
ATOM 2235 N N . SER B 1 105 ? -3.678 -6.391 -2.32 1 96.25 105 SER B N 1
ATOM 2236 C CA . SER B 1 105 ? -3.152 -7.23 -3.389 1 96.25 105 SER B CA 1
ATOM 2237 C C . SER B 1 105 ? -3.666 -6.777 -4.754 1 96.25 105 SER B C 1
ATOM 2239 O O . SER B 1 105 ? -2.91 -6.746 -5.727 1 96.25 105 SER B O 1
ATOM 2241 N N . MET B 1 106 ? -4.891 -6.406 -4.781 1 95.06 106 MET B N 1
ATOM 2242 C CA . MET B 1 106 ? -5.484 -5.965 -6.043 1 95.06 106 MET B CA 1
ATOM 2243 C C . MET B 1 106 ? -4.91 -4.617 -6.469 1 95.06 106 MET B C 1
ATOM 2245 O O . MET B 1 106 ? -4.727 -4.367 -7.66 1 95.06 106 MET B O 1
ATOM 2249 N N . LEU B 1 107 ? -4.66 -3.721 -5.52 1 95.5 107 LEU B N 1
ATOM 2250 C CA . LEU B 1 107 ? -4.059 -2.428 -5.832 1 95.5 107 LEU B CA 1
ATOM 2251 C C . LEU B 1 107 ? -2.672 -2.605 -6.438 1 95.5 107 LEU B C 1
ATOM 2253 O O . LEU B 1 107 ? -2.355 -1.993 -7.461 1 95.5 107 LEU B O 1
ATOM 2257 N N . VAL B 1 108 ? -1.866 -3.445 -5.859 1 96.19 108 VAL B N 1
ATOM 2258 C CA . VAL B 1 108 ? -0.532 -3.713 -6.391 1 96.19 108 VAL B CA 1
ATOM 2259 C C . VAL B 1 108 ? -0.643 -4.375 -7.762 1 96.19 108 VAL B C 1
ATOM 2261 O O . VAL B 1 108 ? 0.071 -4.004 -8.695 1 96.19 108 VAL B O 1
ATOM 2264 N N . GLU B 1 109 ? -1.616 -5.289 -7.895 1 93.38 109 GLU B N 1
ATOM 2265 C CA . GLU B 1 109 ? -1.792 -6.027 -9.141 1 93.38 109 GLU B CA 1
ATOM 2266 C C . GLU B 1 109 ? -2.275 -5.109 -10.258 1 93.38 109 GLU B C 1
ATOM 2268 O O . GLU B 1 109 ? -1.965 -5.336 -11.43 1 93.38 109 GLU B O 1
ATOM 2273 N N . ALA B 1 110 ? -3.029 -4.125 -9.938 1 93.94 110 ALA B N 1
ATOM 2274 C CA . ALA B 1 110 ? -3.549 -3.189 -10.938 1 93.94 110 ALA B CA 1
ATOM 2275 C C . ALA B 1 110 ? -2.414 -2.455 -11.641 1 93.94 110 ALA B C 1
ATOM 2277 O O . ALA B 1 110 ? -2.566 -2.023 -12.789 1 93.94 110 ALA B O 1
ATOM 2278 N N . ALA B 1 111 ? -1.298 -2.307 -10.961 1 92.75 111 ALA B N 1
ATOM 2279 C CA . ALA B 1 111 ? -0.121 -1.69 -11.57 1 92.75 111 ALA B CA 1
ATOM 2280 C C . ALA B 1 111 ? 0.411 -2.543 -12.719 1 92.75 111 ALA B C 1
ATOM 2282 O O . ALA B 1 111 ? 1.075 -2.031 -13.625 1 92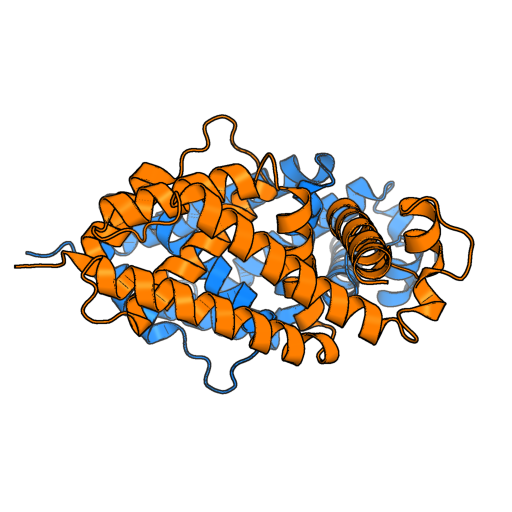.75 111 ALA B O 1
ATOM 2283 N N . ARG B 1 112 ? 0.128 -3.832 -12.742 1 90.75 112 ARG B N 1
ATOM 2284 C CA . ARG B 1 112 ? 0.638 -4.777 -13.734 1 90.75 112 ARG B CA 1
ATOM 2285 C C . ARG B 1 112 ? -0.436 -5.129 -14.758 1 90.75 112 ARG B C 1
ATOM 2287 O O . ARG B 1 112 ? -0.122 -5.531 -15.875 1 90.75 112 ARG B O 1
ATOM 2294 N N . ARG B 1 113 ? -1.632 -4.996 -14.273 1 90.44 113 ARG B N 1
ATOM 2295 C CA . ARG B 1 113 ? -2.773 -5.434 -15.07 1 90.44 113 ARG B CA 1
ATOM 2296 C C . ARG B 1 113 ? -3.771 -4.297 -15.266 1 90.44 113 ARG B C 1
ATOM 2298 O O . ARG B 1 113 ? -4.734 -4.168 -14.508 1 90.44 113 ARG B O 1
ATOM 2305 N N . PRO B 1 114 ? -3.662 -3.588 -16.359 1 90.38 114 PRO B N 1
ATOM 2306 C CA . PRO B 1 114 ? -4.504 -2.408 -16.562 1 90.38 114 PRO B CA 1
ATOM 2307 C C . PRO B 1 114 ? -5.992 -2.748 -16.609 1 90.38 114 PRO B C 1
ATOM 2309 O O . PRO B 1 114 ? -6.836 -1.885 -16.359 1 90.38 114 PRO B O 1
ATOM 2312 N N . GLU B 1 115 ? -6.336 -4.012 -16.812 1 89.44 115 GLU B N 1
ATOM 2313 C CA . GLU B 1 115 ? -7.73 -4.43 -16.922 1 89.44 115 GLU B CA 1
ATOM 2314 C C . GLU B 1 115 ? -8.453 -4.312 -15.594 1 89.44 115 GLU B C 1
ATOM 2316 O O . GLU B 1 115 ? -9.68 -4.199 -15.547 1 89.44 115 GLU B O 1
ATOM 2321 N N . LEU B 1 116 ? -7.691 -4.27 -14.508 1 90.56 116 LEU B N 1
ATOM 2322 C CA . LEU B 1 116 ? -8.273 -4.172 -13.18 1 90.56 116 LEU B CA 1
ATOM 2323 C C . LEU B 1 116 ? -8.57 -2.721 -12.812 1 90.56 116 LEU B C 1
ATOM 2325 O O . LEU B 1 116 ? -9.328 -2.451 -11.883 1 90.56 116 LEU B O 1
ATOM 2329 N N . ARG B 1 117 ? -7.992 -1.777 -13.555 1 93.38 117 ARG B N 1
ATOM 2330 C CA . ARG B 1 117 ? -7.957 -0.379 -13.141 1 93.38 117 ARG B CA 1
ATOM 2331 C C . ARG B 1 117 ? -9.344 0.249 -13.219 1 93.38 117 ARG B C 1
ATOM 2333 O O . ARG B 1 117 ? -9.75 0.983 -12.312 1 93.38 117 ARG B O 1
ATOM 2340 N N . ALA B 1 118 ? -10.008 -0.122 -14.203 1 92.44 118 ALA B N 1
ATOM 2341 C CA . ALA B 1 118 ? -11.312 0.503 -14.398 1 92.44 118 ALA B CA 1
ATOM 2342 C C . ALA B 1 118 ? -12.25 0.182 -13.234 1 92.44 118 ALA B C 1
ATOM 2344 O O . ALA B 1 118 ? -12.898 1.076 -12.688 1 92.44 118 ALA B O 1
ATOM 2345 N N . GLN B 1 119 ? -12.273 -1.082 -12.867 1 92.25 119 GLN B N 1
ATOM 2346 C CA . GLN B 1 119 ? -13.164 -1.5 -11.789 1 92.25 119 GLN B CA 1
ATOM 2347 C C . GLN B 1 119 ? -12.695 -0.951 -10.445 1 92.25 119 GLN B C 1
ATOM 2349 O O . GLN B 1 119 ? -13.516 -0.567 -9.609 1 92.25 119 GLN B O 1
ATOM 2354 N N . LEU B 1 120 ? -11.445 -0.879 -10.203 1 93.06 120 LEU B N 1
ATOM 2355 C CA . LEU B 1 120 ? -10.891 -0.314 -8.977 1 93.06 120 LEU B CA 1
ATOM 2356 C C . LEU B 1 120 ? -11.195 1.177 -8.883 1 93.06 120 LEU B C 1
ATOM 2358 O O . LEU B 1 120 ? -11.547 1.675 -7.809 1 93.06 120 LEU B O 1
ATOM 2362 N N . MET B 1 121 ? -11.125 1.838 -10.016 1 92.69 121 MET B N 1
ATOM 2363 C CA . MET B 1 121 ? -11.43 3.264 -10.062 1 92.69 121 MET B CA 1
ATOM 2364 C C . MET B 1 121 ? -12.898 3.516 -9.734 1 92.69 121 MET B C 1
ATOM 2366 O O . MET B 1 121 ? -13.227 4.43 -8.977 1 92.69 121 MET B O 1
ATOM 2370 N N . GLU B 1 122 ? -13.703 2.703 -10.297 1 92.94 122 GLU B N 1
ATOM 2371 C CA . GLU B 1 122 ? -15.133 2.867 -10.102 1 92.94 122 GLU B CA 1
ATOM 2372 C C . GLU B 1 122 ? -15.523 2.629 -8.641 1 92.94 122 GLU B C 1
ATOM 2374 O O . GLU B 1 122 ? -16.234 3.438 -8.039 1 92.94 122 GLU B O 1
ATOM 2379 N N . THR B 1 123 ? -15.055 1.553 -8.078 1 92 123 THR B N 1
ATOM 2380 C CA . THR B 1 123 ? -15.375 1.237 -6.691 1 92 123 THR B CA 1
ATOM 2381 C C . THR B 1 123 ? -14.711 2.232 -5.746 1 92 123 THR B C 1
ATOM 2383 O O . THR B 1 123 ? -15.312 2.637 -4.746 1 92 123 THR B O 1
ATOM 2386 N N . GLY B 1 124 ? -13.5 2.66 -6.078 1 90 124 GLY B N 1
ATOM 2387 C CA . GLY B 1 124 ? -12.805 3.674 -5.297 1 90 124 GLY B CA 1
ATOM 2388 C C . GLY B 1 124 ? -13.523 5.012 -5.289 1 90 124 GLY B C 1
ATOM 2389 O O . GLY B 1 124 ? -13.57 5.691 -4.262 1 90 124 GLY B O 1
ATOM 2390 N N . ALA B 1 125 ? -14.125 5.324 -6.41 1 89.88 125 ALA B N 1
ATOM 2391 C CA . ALA B 1 125 ? -14.859 6.582 -6.52 1 89.88 125 ALA B CA 1
ATOM 2392 C C . ALA B 1 125 ? -16.078 6.586 -5.605 1 89.88 125 ALA B C 1
ATOM 2394 O O . ALA B 1 125 ? -16.422 7.617 -5.02 1 89.88 125 ALA B O 1
ATOM 2395 N N . ARG B 1 126 ? -16.656 5.488 -5.473 1 88.94 126 ARG B N 1
ATOM 2396 C CA . ARG B 1 126 ? -17.812 5.375 -4.594 1 88.94 126 ARG B CA 1
ATOM 2397 C C . ARG B 1 126 ? -17.406 5.531 -3.131 1 88.94 126 ARG B C 1
ATOM 2399 O O . ARG B 1 126 ? -18.078 6.219 -2.363 1 88.94 126 ARG B O 1
ATOM 2406 N N . ILE B 1 127 ? -16.328 4.953 -2.783 1 85 127 ILE B N 1
ATOM 2407 C CA . ILE B 1 127 ? -15.805 5.066 -1.424 1 85 127 ILE B CA 1
ATOM 2408 C C . ILE B 1 127 ? -15.406 6.512 -1.144 1 85 127 ILE B C 1
ATOM 2410 O O . ILE B 1 127 ? -15.727 7.059 -0.085 1 85 127 ILE B O 1
ATOM 2414 N N . ASN B 1 128 ? -14.766 7.098 -2.113 1 87.94 128 ASN B N 1
ATOM 2415 C CA . ASN B 1 128 ? -14.344 8.484 -1.978 1 87.94 128 ASN B CA 1
ATOM 2416 C C . ASN B 1 128 ? -15.531 9.422 -1.776 1 87.94 128 ASN B C 1
ATOM 2418 O O . ASN B 1 128 ? -15.469 10.359 -0.981 1 87.94 128 ASN B O 1
ATOM 2422 N N . THR B 1 129 ? -16.594 9.156 -2.457 1 88.19 129 THR B N 1
ATOM 2423 C CA . THR B 1 129 ? -17.781 9.992 -2.355 1 88.19 129 THR B CA 1
ATOM 2424 C C . THR B 1 129 ? -18.344 9.961 -0.935 1 88.19 129 THR B C 1
ATOM 2426 O O . THR B 1 129 ? -18.688 11 -0.375 1 88.19 129 THR B O 1
ATOM 2429 N N . TRP B 1 130 ? -18.391 8.93 -0.415 1 85.31 130 TRP B N 1
ATOM 2430 C CA . TRP B 1 130 ? -18.938 8.797 0.929 1 85.31 130 TRP B CA 1
ATOM 2431 C C . TRP B 1 130 ? -18 9.414 1.964 1 85.31 130 TRP B C 1
ATOM 2433 O O . TRP B 1 130 ? -18.453 10.062 2.908 1 85.31 130 TRP B O 1
ATOM 2443 N N . VAL B 1 131 ? -16.688 9.18 1.884 1 87.69 131 VAL B N 1
ATOM 2444 C CA . VAL B 1 131 ? -15.727 9.734 2.824 1 87.69 131 VAL B CA 1
ATOM 2445 C C . VAL B 1 131 ? -15.719 11.258 2.73 1 87.69 131 VAL B C 1
ATOM 2447 O O . VAL B 1 131 ? -15.586 11.945 3.742 1 87.69 131 VAL B O 1
ATOM 2450 N N . MET B 1 132 ? -15.891 11.734 1.519 1 92.88 132 MET B N 1
ATOM 2451 C CA . MET B 1 132 ? -15.977 13.18 1.321 1 92.88 132 MET B CA 1
ATOM 2452 C C . MET B 1 132 ? -17.172 13.758 2.066 1 92.88 132 MET B C 1
ATOM 2454 O O . MET B 1 132 ? -17.078 14.836 2.664 1 92.88 132 MET B O 1
ATOM 2458 N N . ALA B 1 133 ? -18.266 13.062 2.041 1 92.69 133 ALA B N 1
ATOM 2459 C CA . ALA B 1 133 ? -19.453 13.492 2.766 1 92.69 133 ALA B CA 1
ATOM 2460 C C . ALA B 1 133 ? -19.203 13.531 4.27 1 92.69 133 ALA B C 1
ATOM 2462 O O . ALA B 1 133 ? -19.641 14.453 4.957 1 92.69 133 ALA B O 1
ATOM 2463 N N . TRP B 1 134 ? -18.453 12.57 4.766 1 93 134 TRP B N 1
ATOM 2464 C CA . TRP B 1 134 ? -18.125 12.523 6.184 1 93 134 TRP B CA 1
ATOM 2465 C C . TRP B 1 134 ? -17.203 13.672 6.57 1 93 134 TRP B C 1
ATOM 2467 O O . TRP B 1 134 ? -17.344 14.266 7.637 1 93 134 TRP B O 1
ATOM 2477 N N . LEU B 1 135 ? -16.25 14.008 5.699 1 95.62 135 LEU B N 1
ATOM 2478 C CA . LEU B 1 135 ? -15.328 15.109 5.957 1 95.62 135 LEU B CA 1
ATOM 2479 C C . LEU B 1 135 ? -16.078 16.438 6.02 1 95.62 135 LEU B C 1
ATOM 2481 O O . LEU B 1 135 ? -15.781 17.266 6.879 1 95.62 135 LEU B O 1
ATOM 2485 N N . ARG B 1 136 ? -17.062 16.609 5.141 1 95.75 136 ARG B N 1
ATOM 2486 C CA . ARG B 1 136 ? -17.891 17.812 5.156 1 95.75 136 ARG B CA 1
ATOM 2487 C C . ARG B 1 136 ? -18.688 17.906 6.449 1 95.75 136 ARG B C 1
ATOM 2489 O O . ARG B 1 136 ? -18.734 18.969 7.074 1 95.75 136 ARG B O 1
ATOM 2496 N N . LEU B 1 137 ? -19.266 16.828 6.812 1 95.19 137 LEU B N 1
ATOM 2497 C CA . LEU B 1 137 ? -20.078 16.781 8.031 1 95.19 137 LEU B CA 1
ATOM 2498 C C . LEU B 1 137 ? -19.203 17.047 9.258 1 95.19 137 LEU B C 1
ATOM 2500 O O . LEU B 1 137 ? -19.672 17.641 10.234 1 95.19 137 LEU B O 1
ATOM 2504 N N . ALA B 1 138 ? -18 16.609 9.203 1 95.44 138 ALA B N 1
ATOM 2505 C CA . ALA B 1 138 ? -17.062 16.797 10.312 1 95.44 138 ALA B CA 1
ATOM 2506 C C . ALA B 1 138 ? -16.531 18.219 10.367 1 95.44 138 ALA B C 1
ATOM 2508 O O . ALA B 1 138 ? -15.844 18.609 11.312 1 95.44 138 ALA B O 1
ATOM 2509 N N . GLY B 1 139 ? -16.766 19.016 9.25 1 95.75 139 GLY B N 1
ATOM 2510 C CA . GLY B 1 139 ? -16.453 20.438 9.305 1 95.75 139 GLY B CA 1
ATOM 2511 C C . GLY B 1 139 ? -15.375 20.844 8.32 1 95.75 139 GLY B C 1
ATOM 2512 O O . GLY B 1 139 ? -14.922 22 8.336 1 95.75 139 GLY B O 1
ATOM 2513 N N . SER B 1 140 ? -14.984 19.922 7.438 1 96.25 140 SER B N 1
ATOM 2514 C CA . SER B 1 140 ? -13.93 20.25 6.488 1 96.25 140 SER B CA 1
ATOM 2515 C C . SER B 1 140 ? -14.391 21.328 5.512 1 96.25 140 SER B C 1
ATOM 2517 O O . SER B 1 140 ? -15.477 21.234 4.941 1 96.25 140 SER B O 1
ATOM 2519 N N . THR B 1 141 ? -13.562 22.359 5.293 1 94.38 141 THR B N 1
ATOM 2520 C CA . THR B 1 141 ? -13.859 23.422 4.332 1 94.38 141 THR B CA 1
ATOM 2521 C C . THR B 1 141 ? -13.211 23.125 2.984 1 94.38 141 THR B C 1
ATOM 2523 O O . THR B 1 141 ? -13.469 23.828 2 1 94.38 141 THR B O 1
ATOM 2526 N N . ASP B 1 142 ? -12.383 22.125 2.906 1 94.31 142 ASP B N 1
ATOM 2527 C CA . ASP B 1 142 ? -11.758 21.656 1.676 1 94.31 142 ASP B CA 1
ATOM 2528 C C . ASP B 1 142 ? -11.695 20.125 1.64 1 94.31 142 ASP B C 1
ATOM 2530 O O . ASP B 1 142 ? -10.617 19.547 1.714 1 94.31 142 ASP B O 1
ATOM 2534 N N . PRO B 1 143 ? -12.836 19.453 1.469 1 94.44 143 PRO B N 1
ATOM 2535 C CA . PRO B 1 143 ? -12.914 18 1.568 1 94.44 143 PRO B CA 1
ATOM 2536 C C . PRO B 1 143 ? -12.031 17.281 0.551 1 94.44 143 PRO B C 1
ATOM 2538 O O . PRO B 1 143 ? -11.523 16.188 0.824 1 94.44 143 PRO B O 1
ATOM 2541 N N . GLU B 1 144 ? -11.82 17.875 -0.611 1 93.38 144 GLU B N 1
ATOM 2542 C CA . GLU B 1 144 ? -10.977 17.219 -1.614 1 93.38 144 GLU B CA 1
ATOM 2543 C C . GLU B 1 144 ? -9.523 17.141 -1.14 1 93.38 144 GLU B C 1
ATOM 2545 O O . GLU B 1 144 ? -8.898 16.078 -1.238 1 93.38 144 GLU B O 1
ATOM 2550 N N . ARG B 1 145 ? -9.039 18.188 -0.618 1 92.88 145 ARG B N 1
ATOM 2551 C CA . ARG B 1 145 ? -7.691 18.219 -0.061 1 92.88 145 ARG B CA 1
ATOM 2552 C C . ARG B 1 145 ? -7.574 17.266 1.129 1 92.88 145 ARG B C 1
ATOM 2554 O O . ARG B 1 145 ? -6.637 16.469 1.208 1 92.88 145 ARG B O 1
ATOM 2561 N N . ASP B 1 146 ? -8.547 17.391 1.988 1 95.44 146 ASP B N 1
ATOM 2562 C CA . ASP B 1 146 ? -8.484 16.625 3.229 1 95.44 146 ASP B CA 1
ATOM 2563 C C . ASP B 1 146 ? -8.633 15.133 2.957 1 95.44 146 ASP B C 1
ATOM 2565 O O . ASP B 1 146 ? -7.98 14.312 3.604 1 95.44 146 ASP B O 1
ATOM 2569 N N . MET B 1 147 ? -9.445 14.766 1.993 1 95 147 MET B N 1
ATOM 2570 C CA . MET B 1 147 ? -9.617 13.367 1.598 1 95 147 MET B CA 1
ATOM 2571 C C . MET B 1 147 ? -8.312 12.789 1.065 1 95 147 MET B C 1
ATOM 2573 O O . MET B 1 147 ? -7.918 11.68 1.44 1 95 147 MET B O 1
ATOM 2577 N N . HIS B 1 148 ? -7.711 13.547 0.173 1 94.56 148 HIS B N 1
ATOM 2578 C CA . HIS B 1 148 ? -6.449 13.078 -0.391 1 94.56 148 HIS B CA 1
ATOM 2579 C C . HIS B 1 148 ? -5.434 12.781 0.705 1 94.56 148 HIS B C 1
ATOM 2581 O O . HIS B 1 148 ? -4.793 11.727 0.692 1 94.56 148 HIS B O 1
ATOM 2587 N N . LEU B 1 149 ? -5.301 13.664 1.673 1 96.12 149 LEU B N 1
ATOM 2588 C CA . LEU B 1 149 ? -4.332 13.516 2.756 1 96.12 149 LEU B CA 1
ATOM 2589 C C . LEU B 1 149 ? -4.707 12.352 3.666 1 96.12 149 LEU B C 1
ATOM 2591 O O . LEU B 1 149 ? -3.893 11.461 3.91 1 96.12 149 LEU B O 1
ATOM 2595 N N . VAL B 1 150 ? -5.941 12.297 4.105 1 96.56 150 VAL B N 1
ATOM 2596 C CA . VAL B 1 150 ? -6.383 11.312 5.086 1 96.56 150 VAL B CA 1
ATOM 2597 C C . VAL B 1 150 ? -6.41 9.922 4.453 1 96.56 150 VAL B C 1
ATOM 2599 O O . VAL B 1 150 ? -5.984 8.945 5.07 1 96.56 150 VAL B O 1
ATOM 2602 N N . ALA B 1 151 ? -6.906 9.852 3.225 1 96.06 151 ALA B N 1
ATOM 2603 C CA . ALA B 1 151 ? -7.031 8.555 2.557 1 96.06 151 ALA B CA 1
ATOM 2604 C C . ALA B 1 151 ? -5.66 7.934 2.309 1 96.06 151 ALA B C 1
ATOM 2606 O O . ALA B 1 151 ? -5.465 6.738 2.533 1 96.06 151 ALA B O 1
ATOM 2607 N N . ASN B 1 152 ? -4.684 8.711 1.805 1 97.44 152 ASN B N 1
ATOM 2608 C CA . ASN B 1 152 ? -3.346 8.188 1.556 1 97.44 152 ASN B CA 1
ATOM 2609 C C . ASN B 1 152 ? -2.623 7.852 2.857 1 97.44 152 ASN B C 1
ATOM 2611 O O . ASN B 1 152 ? -1.93 6.84 2.947 1 97.44 152 ASN B O 1
ATOM 2615 N N . TYR B 1 153 ? -2.766 8.727 3.838 1 98.19 153 TYR B N 1
ATOM 2616 C CA . TYR B 1 153 ? -2.197 8.43 5.148 1 98.19 153 TYR B CA 1
ATOM 2617 C C . TYR B 1 153 ? -2.764 7.129 5.707 1 98.19 153 TYR B C 1
ATOM 2619 O O . TYR B 1 153 ? -2.012 6.266 6.16 1 98.19 153 TYR B O 1
ATOM 2627 N N . TYR B 1 154 ? -4.098 7.012 5.664 1 97.69 154 TYR B N 1
ATOM 2628 C CA . TYR B 1 154 ? -4.797 5.836 6.172 1 97.69 154 TYR B CA 1
ATOM 2629 C C . TYR B 1 154 ? -4.32 4.574 5.465 1 97.69 154 TYR B C 1
ATOM 2631 O O . TYR B 1 154 ? -4.047 3.559 6.109 1 97.69 154 TYR B O 1
ATOM 2639 N N . THR B 1 155 ? -4.23 4.645 4.152 1 97.75 155 THR B N 1
ATOM 2640 C CA . THR B 1 155 ? -3.756 3.518 3.361 1 97.75 155 THR B CA 1
ATOM 2641 C C . THR B 1 155 ? -2.367 3.08 3.82 1 97.75 155 THR B C 1
ATOM 2643 O O . THR B 1 155 ? -2.1 1.885 3.955 1 97.75 155 THR B O 1
ATOM 2646 N N . GLY B 1 156 ? -1.474 4.035 4.039 1 98.19 156 GLY B N 1
ATOM 2647 C CA . GLY B 1 156 ? -0.137 3.721 4.516 1 98.19 156 GLY B CA 1
ATOM 2648 C C . GLY B 1 156 ? -0.13 3.086 5.891 1 98.19 156 GLY B C 1
ATOM 2649 O O . GLY B 1 156 ? 0.584 2.107 6.129 1 98.19 156 GLY B O 1
ATOM 2650 N N . VAL B 1 157 ? -0.926 3.588 6.797 1 98.19 157 VAL B N 1
ATOM 2651 C CA . VAL B 1 157 ? -1.012 3.086 8.164 1 98.19 157 VAL B CA 1
ATOM 2652 C C . VAL B 1 157 ? -1.463 1.627 8.156 1 98.19 157 VAL B C 1
ATOM 2654 O O . VAL B 1 157 ? -0.853 0.777 8.805 1 98.19 157 VAL B O 1
ATOM 2657 N N . VAL B 1 158 ? -2.471 1.374 7.395 1 98.44 158 VAL B N 1
ATOM 2658 C CA . VAL B 1 158 ? -3.037 0.03 7.359 1 98.44 158 VAL B CA 1
ATOM 2659 C C . VAL B 1 158 ? -2.047 -0.932 6.703 1 98.44 158 VAL B C 1
ATOM 2661 O O . VAL B 1 158 ? -1.813 -2.031 7.211 1 98.44 158 VAL B O 1
ATOM 2664 N N . LEU B 1 159 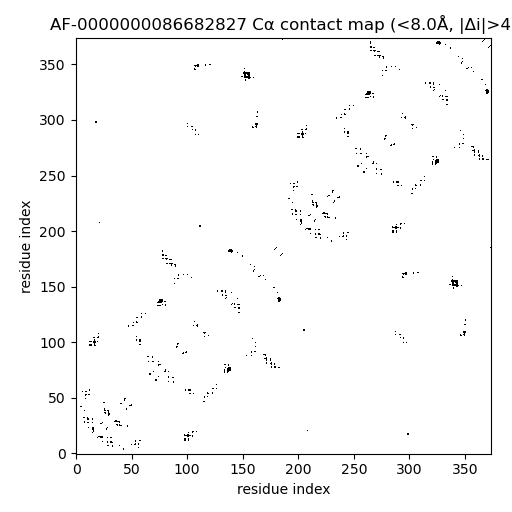? -1.44 -0.522 5.605 1 98.12 159 LEU B N 1
ATOM 2665 C CA . LEU B 1 159 ? -0.482 -1.373 4.906 1 98.12 159 LEU B CA 1
ATOM 2666 C C . LEU B 1 159 ? 0.695 -1.72 5.812 1 98.12 159 LEU B C 1
ATOM 2668 O O . LEU B 1 159 ? 1.09 -2.885 5.906 1 98.12 159 LEU B O 1
ATOM 2672 N N . HIS B 1 160 ? 1.257 -0.739 6.477 1 97.25 160 HIS B N 1
ATOM 2673 C CA . HIS B 1 160 ? 2.404 -0.972 7.344 1 97.25 160 HIS B CA 1
ATOM 2674 C C . HIS B 1 160 ? 2.027 -1.852 8.531 1 97.25 160 HIS B C 1
ATOM 2676 O O . HIS B 1 160 ? 2.811 -2.705 8.953 1 97.25 160 HIS B O 1
ATOM 2682 N N . GLU B 1 161 ? 0.822 -1.644 9.039 1 97.81 161 GLU B N 1
ATOM 2683 C CA . GLU B 1 161 ? 0.364 -2.484 10.141 1 97.81 161 GLU B CA 1
ATOM 2684 C C . GLU B 1 161 ? 0.161 -3.928 9.688 1 97.81 161 GLU B C 1
ATOM 2686 O O . GLU B 1 161 ? 0.418 -4.863 10.445 1 97.81 161 GLU B O 1
ATOM 2691 N N . LEU B 1 162 ? -0.372 -4.117 8.477 1 97 162 LEU B N 1
ATOM 2692 C CA . LEU B 1 162 ? -0.515 -5.461 7.926 1 97 162 LEU B CA 1
ATOM 2693 C C . LEU B 1 162 ? 0.845 -6.137 7.777 1 97 162 LEU B C 1
ATOM 2695 O O . LEU B 1 162 ? 1.003 -7.309 8.125 1 97 162 LEU B O 1
ATOM 2699 N N . ALA B 1 163 ? 1.825 -5.441 7.27 1 95.94 163 ALA B N 1
ATOM 2700 C CA . ALA B 1 163 ? 3.148 -5.977 6.961 1 95.94 163 ALA B CA 1
ATOM 2701 C C . ALA B 1 163 ? 3.916 -6.305 8.242 1 95.94 163 ALA B C 1
ATOM 2703 O O . ALA B 1 163 ? 4.543 -7.363 8.336 1 95.94 163 ALA B O 1
ATOM 2704 N N . ILE B 1 164 ? 3.895 -5.379 9.188 1 95.19 164 ILE B N 1
ATOM 2705 C CA . ILE B 1 164 ? 4.59 -5.512 10.461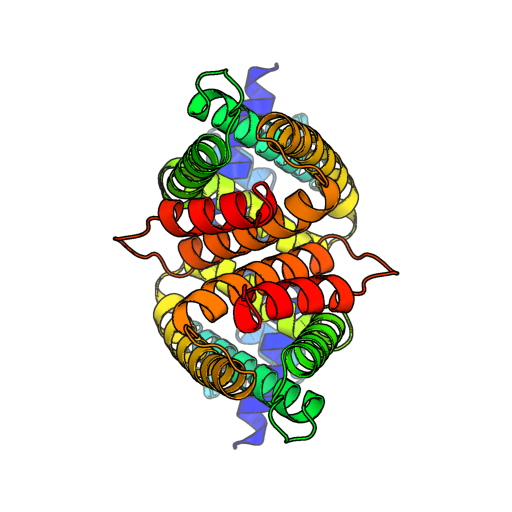 1 95.19 164 ILE B CA 1
ATOM 2706 C C . ILE B 1 164 ? 3.648 -5.148 11.602 1 95.19 164 ILE B C 1
ATOM 2708 O O . ILE B 1 164 ? 3.623 -4 12.055 1 95.19 164 ILE B O 1
ATOM 2712 N N . PRO B 1 165 ? 2.959 -6.148 12.102 1 95.38 165 PRO B N 1
ATOM 2713 C CA . PRO B 1 165 ? 1.938 -5.859 13.109 1 95.38 165 PRO B CA 1
ATOM 2714 C C . PRO B 1 165 ? 2.535 -5.383 14.43 1 95.38 165 PRO B C 1
ATOM 2716 O O . PRO B 1 165 ? 3.572 -5.895 14.867 1 95.38 165 PRO B O 1
ATOM 2719 N N . ASP B 1 166 ? 2.01 -4.395 14.93 1 94.88 166 ASP B N 1
ATOM 2720 C CA . ASP B 1 166 ? 2.281 -3.881 16.266 1 94.88 166 ASP B CA 1
ATOM 2721 C C . ASP B 1 166 ? 1.171 -4.266 17.25 1 94.88 166 ASP B C 1
ATOM 2723 O O . ASP B 1 166 ? 0.033 -3.812 17.109 1 94.88 166 ASP B O 1
ATOM 2727 N N . PRO B 1 167 ? 1.487 -5.078 18.234 1 93.94 167 PRO B N 1
ATOM 2728 C CA . PRO B 1 167 ? 0.461 -5.488 19.203 1 93.94 167 PRO B CA 1
ATOM 2729 C C . PRO B 1 167 ? -0.22 -4.305 19.875 1 93.94 167 PRO B C 1
ATOM 2731 O O . PRO B 1 167 ? -1.371 -4.414 20.312 1 93.94 167 PRO B O 1
ATOM 2734 N N . ALA B 1 168 ? 0.441 -3.107 19.922 1 95.44 168 ALA B N 1
ATOM 2735 C CA . ALA B 1 168 ? -0.104 -1.924 20.578 1 95.44 168 ALA B CA 1
ATOM 2736 C C . ALA B 1 168 ? -0.678 -0.942 19.562 1 95.44 168 ALA B C 1
ATOM 2738 O O . ALA B 1 168 ? -0.852 0.242 19.875 1 95.44 168 ALA B O 1
ATOM 2739 N N . PHE B 1 169 ? -0.961 -1.528 18.484 1 96.94 169 PHE B N 1
ATOM 2740 C CA . PHE B 1 169 ? -1.449 -0.687 17.406 1 96.94 169 PHE B CA 1
ATOM 2741 C C . PHE B 1 169 ? -2.691 0.085 17.828 1 96.94 169 PHE B C 1
ATOM 2743 O O . PHE B 1 169 ? -3.715 -0.514 18.172 1 96.94 169 PHE B O 1
ATOM 2750 N N . ASP B 1 170 ? -2.604 1.422 17.844 1 97.06 170 ASP B N 1
ATOM 2751 C CA . ASP B 1 170 ? -3.707 2.348 18.078 1 97.06 170 ASP B CA 1
ATOM 2752 C C . ASP B 1 170 ? -3.578 3.592 17.203 1 97.06 170 ASP B C 1
ATOM 2754 O O . ASP B 1 170 ? -2.871 4.535 17.547 1 97.06 170 ASP B O 1
ATOM 2758 N N . PRO B 1 171 ? -4.297 3.639 16.109 1 96.62 171 PRO B N 1
ATOM 2759 C CA . PRO B 1 171 ? -4.117 4.754 15.172 1 96.62 171 PRO B CA 1
ATOM 2760 C C . PRO B 1 171 ? -4.93 5.988 15.57 1 96.62 171 PRO B C 1
ATOM 2762 O O . PRO B 1 171 ? -4.793 7.047 14.945 1 96.62 171 PRO B O 1
ATOM 2765 N N . PHE B 1 172 ? -5.73 5.883 16.641 1 97.69 172 PHE B N 1
ATOM 2766 C CA . PHE B 1 172 ? -6.691 6.934 16.953 1 97.69 172 PHE B CA 1
ATOM 2767 C C . PHE B 1 172 ? -5.977 8.242 17.266 1 97.69 172 PHE B C 1
ATOM 2769 O O . PHE B 1 172 ? -6.285 9.281 16.672 1 97.69 172 PHE B O 1
ATOM 2776 N N . PRO B 1 173 ? -4.973 8.289 18.156 1 97.12 173 PRO B N 1
ATOM 2777 C CA . PRO B 1 173 ? -4.383 9.578 18.547 1 97.12 173 PRO B CA 1
ATOM 2778 C C . PRO B 1 173 ? -3.807 10.336 17.344 1 97.12 173 PRO B C 1
ATOM 2780 O O . PRO B 1 173 ? -3.988 11.547 17.234 1 97.12 173 PRO B O 1
ATOM 2783 N N . ARG B 1 174 ? -3.205 9.656 16.453 1 95.81 174 ARG B N 1
ATOM 2784 C CA . ARG B 1 174 ? -2.594 10.312 15.297 1 95.81 174 ARG B CA 1
ATOM 2785 C C . ARG B 1 174 ? -3.652 10.766 14.297 1 95.81 174 ARG B C 1
ATOM 2787 O O . ARG B 1 174 ? -3.545 11.844 13.719 1 95.81 174 ARG B O 1
ATOM 2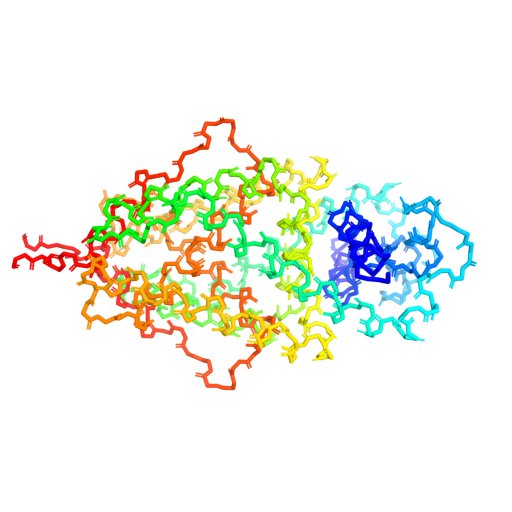794 N N . LEU B 1 175 ? -4.66 9.906 14.102 1 97.38 175 LEU B N 1
ATOM 2795 C CA . LEU B 1 175 ? -5.758 10.281 13.219 1 97.38 175 LEU B CA 1
ATOM 2796 C C . LEU B 1 175 ? -6.523 11.477 13.773 1 97.38 175 LEU B C 1
ATOM 2798 O O . LEU B 1 175 ? -6.914 12.367 13.023 1 97.38 175 LEU B O 1
ATOM 2802 N N . ASP B 1 176 ? -6.75 11.453 15.047 1 96.88 176 ASP B N 1
ATOM 2803 C CA . ASP B 1 176 ? -7.445 12.555 15.695 1 96.88 176 ASP B CA 1
ATOM 2804 C C . ASP B 1 176 ? -6.676 13.859 15.539 1 96.88 176 ASP B C 1
ATOM 2806 O O . ASP B 1 176 ? -7.254 14.891 15.18 1 96.88 176 ASP B O 1
ATOM 2810 N N . ALA B 1 177 ? -5.383 13.836 15.789 1 94.75 177 ALA B N 1
ATOM 2811 C CA . ALA B 1 177 ? -4.535 15.016 15.648 1 94.75 177 ALA B CA 1
ATOM 2812 C C . ALA B 1 177 ? -4.539 15.523 14.211 1 94.75 177 ALA B C 1
ATOM 2814 O O . ALA B 1 177 ? -4.641 16.734 13.969 1 94.75 177 ALA B O 1
ATOM 2815 N N . LEU B 1 178 ? -4.441 14.617 13.258 1 94.88 178 LEU B N 1
ATOM 2816 C CA . LEU B 1 178 ? -4.402 14.969 11.844 1 94.88 178 LEU B CA 1
ATOM 2817 C C . LEU B 1 178 ? -5.707 15.633 11.406 1 94.88 178 LEU B C 1
ATOM 2819 O O . LEU B 1 178 ? -5.688 16.719 10.82 1 94.88 178 LEU B O 1
ATOM 2823 N N . LEU B 1 179 ? -6.824 15 11.75 1 96.44 179 LEU B N 1
ATOM 2824 C CA . LEU B 1 179 ? -8.125 15.508 11.328 1 96.44 179 LEU B CA 1
ATOM 2825 C C . LEU B 1 179 ? -8.438 16.828 12.008 1 96.44 179 LEU B C 1
ATOM 2827 O O . LEU B 1 179 ? -9.016 17.734 11.391 1 96.44 179 LEU B O 1
ATOM 2831 N N . THR B 1 180 ? -8.062 16.953 13.273 1 94.81 180 THR B N 1
ATOM 2832 C CA . THR B 1 180 ? -8.25 18.203 13.984 1 94.81 180 THR B CA 1
ATOM 2833 C C . THR B 1 180 ? -7.453 19.328 13.328 1 94.81 180 THR B C 1
ATOM 2835 O O . THR B 1 180 ? -7.973 20.422 13.102 1 94.81 180 THR B O 1
ATOM 2838 N N . ALA B 1 181 ? -6.223 19.031 12.977 1 90.19 181 ALA B N 1
ATOM 2839 C CA . ALA B 1 181 ? -5.371 20.031 12.336 1 90.19 181 ALA B CA 1
ATOM 2840 C C . ALA B 1 181 ? -5.938 20.438 10.977 1 90.19 181 ALA B C 1
ATOM 2842 O O . ALA B 1 181 ? -5.875 21.625 10.609 1 90.19 181 ALA B O 1
ATOM 2843 N N . LEU B 1 182 ? -6.5 19.5 10.258 1 91.5 182 LEU B N 1
ATOM 2844 C CA . LEU B 1 182 ? -7 19.766 8.914 1 91.5 182 LEU B CA 1
ATOM 2845 C C . LEU B 1 182 ? -8.297 20.562 8.961 1 91.5 182 LEU B C 1
ATOM 2847 O O . LEU B 1 182 ? -8.508 21.469 8.156 1 91.5 182 LEU B O 1
ATOM 2851 N N . ILE B 1 183 ? -9.133 20.188 9.883 1 91.69 183 ILE B N 1
ATOM 2852 C CA . ILE B 1 183 ? -10.508 20.688 9.852 1 91.69 183 ILE B CA 1
ATOM 2853 C C . ILE B 1 183 ? -10.617 21.922 10.742 1 91.69 183 ILE B C 1
ATOM 2855 O O . ILE B 1 183 ? -11.344 22.859 10.414 1 91.69 183 ILE B O 1
ATOM 2859 N N . GLU B 1 184 ? -10.102 21.719 11.945 1 76.56 184 GLU B N 1
ATOM 2860 C CA . GLU B 1 184 ? -10.227 22.859 12.859 1 76.56 184 GLU B CA 1
ATOM 2861 C C . GLU B 1 184 ? -9.164 23.906 12.578 1 76.56 184 GLU B C 1
ATOM 2863 O O . GLU B 1 184 ? -9.055 24.906 13.305 1 76.56 184 GLU B O 1
ATOM 2868 N N . GLU B 1 185 ? -8.359 23.438 11.656 1 56 185 GLU B N 1
ATOM 2869 C CA . GLU B 1 185 ? -7.363 24.484 11.383 1 56 185 GLU B CA 1
ATOM 2870 C C . GLU B 1 185 ? -7.871 25.859 11.797 1 56 185 GLU B C 1
ATOM 2872 O O . GLU B 1 185 ? -9.078 26.094 11.836 1 56 185 GLU B O 1
ATOM 2877 N N . ARG B 1 186 ? -6.66 26.891 11.781 1 49.72 186 ARG B N 1
ATOM 2878 C CA . ARG B 1 186 ? -5.996 27.969 12.5 1 49.72 186 ARG B CA 1
ATOM 2879 C C . ARG B 1 186 ? -6.91 29.172 12.648 1 49.72 186 ARG B C 1
ATOM 2881 O O . ARG B 1 186 ? -7.539 29.609 11.68 1 49.72 186 ARG B O 1
ATOM 2888 N N . PRO B 1 187 ? -7.215 29.547 13.898 1 39.53 187 PRO B N 1
ATOM 2889 C CA . PRO B 1 187 ? -7.816 30.875 13.969 1 39.53 187 PRO B CA 1
ATOM 2890 C C . PRO B 1 187 ? -7.336 31.797 12.859 1 39.53 187 PRO B C 1
ATOM 2892 O O . PRO B 1 187 ? -6.227 31.641 12.344 1 39.53 187 PRO B O 1
#

Foldseek 3Di:
DVVLLLLLLVLQLLQCLVPNDVRRDQQNSCVSSVHDRPSSCVVAVDSLSSLLSNLVSLLVVLVVVLCVLLVNDFDQALLSLLSSLQVSLVCCQPVVVSSNSSVVSLVVVCVVPVSSVVSNVVSVVVVLVVQLVSLVSNAAPCSVVLSVVLVVVSNVLSVVCNVPPDPPDGCRVVSSVSSCCRGVPDD/DVVLLLLLLVLQLLQCLVPNDVRRDQQNSCVSSVHDRPSSCVVAVDSLSSLLSNLVSLLVVLVVVLCVLLVNDFDQALLSLLSSLQVSLVCCQPVVVSSNSSVVSLVVVCVVPVSSVVSNVVSVVVVLVVQLVSLVSNAAPCSVVLSVVLVVVSNVLSVVCNVPPDPPDTCRVVSSVSSCCRGVNDD